Protein 5ZYP (pdb70)

Secondary structure (DSSP, 8-state):
------SEEEEEPSSSS-EEEEETTT---SSTHHHHHHHHHTT--HHHHHHHHHHHHHTT-HHHHHHHH--TTTS-GGGGHHHHHHHHHHHHHHHT-TT--HHHHHHHHHHHHHHHHHHHHH-TT-TT--HHHHHHHHTT-HHHHHHHHHHHHHHHHHHHHHTT------HHHHHHHHHHHHHTT---HHHHHHHHHHH-TT-SS-HHHHHHHHHHHTT----HHHHHHHHHH-TT-HHHHHHHHHHH---HHHHTTTHHHH--HHHHHHTT---HHHHHHHHHHHHHHT--TT--------TTHHHHS--GGGG--S-----HHHHGGGS--

Organism: Saccharomyces cerevisiae (strain ATCC 204508 / S288c) (NCBI:txid559292)

Nearest PDB structures (foldseek):
  5zyp-assembly1_A  TM=1.003E+00  e=2.053E-42  Saccharomyces cerevisiae S288C
  7dkh-assembly2_E  TM=8.942E-01  e=3.587E-27  Saccharomyces cerevisiae S288C
  8j8p-assembly1_C  TM=9.016E-01  e=2.316E-25  Saccharomyces eubayanus
  8j8q-assembly1_C  TM=9.008E-01  e=3.221E-24  Saccharomyces eubayanus
  5a31-assembly1_Y  TM=4.075E-01  e=5.065E-02  Homo sapiens

Structure (mmCIF, N/CA/C/O backbone):
data_5ZYP
#
_entry.id   5ZYP
#
_cell.length_a   95.953
_cell.length_b   95.953
_cell.length_c   115.498
_cell.angle_alpha   90.00
_cell.angle_beta   90.00
_cell.angle_gamma   120.00
#
_symmetry.space_group_name_H-M   'P 32 2 1'
#
loop_
_entity.id
_entity.type
_entity.pdbx_description
1 polymer 'RNA polymerase-associated protein CTR9,RNA polymerase II-associated protein 1'
2 non-polymer 'NICKEL (II) ION'
3 water water
#
loop_
_atom_site.group_PDB
_atom_site.id
_atom_site.type_symbol
_atom_site.label_atom_id
_atom_site.label_alt_id
_atom_site.label_comp_id
_atom_site.label_asym_id
_atom_site.label_entity_id
_atom_site.label_seq_id
_atom_site.pdbx_PDB_ins_code
_atom_site.Cartn_x
_atom_site.Cartn_y
_atom_site.Cartn_z
_atom_site.occupancy
_atom_site.B_iso_or_equiv
_atom_site.auth_seq_id
_atom_site.auth_comp_id
_atom_site.auth_asym_id
_atom_site.auth_atom_id
_atom_site.pdbx_PDB_model_num
ATOM 1 N N . TYR A 1 10 ? -12.270 52.338 54.258 1.00 89.50 10 TYR A N 1
ATOM 2 C CA . TYR A 1 10 ? -11.854 51.330 53.284 1.00 86.79 10 TYR A CA 1
ATOM 3 C C . TYR A 1 10 ? -12.431 49.944 53.624 1.00 80.01 10 TYR A C 1
ATOM 4 O O . TYR A 1 10 ? -12.914 49.726 54.737 1.00 88.08 10 TYR A O 1
ATOM 13 N N . PRO A 1 11 ? -12.414 49.023 52.658 1.00 63.96 11 PRO A N 1
ATOM 14 C CA . PRO A 1 11 ? -12.749 47.622 52.964 1.00 56.63 11 PRO A CA 1
ATOM 15 C C . PRO A 1 11 ? -11.809 47.040 54.012 1.00 60.79 11 PRO A C 1
ATOM 16 O O . PRO A 1 11 ? -10.796 47.633 54.384 1.00 60.11 11 PRO A O 1
ATOM 20 N N . SER A 1 12 ? -12.153 45.843 54.487 1.00 66.59 12 SER A N 1
ATOM 21 C CA . SER A 1 12 ? -11.468 45.221 55.615 1.00 65.23 12 SER A CA 1
ATOM 22 C C . SER A 1 12 ? -11.088 43.778 55.312 1.00 59.23 12 SER A C 1
ATOM 23 O O . SER A 1 12 ? -11.949 42.960 54.965 1.00 58.92 12 SER A O 1
ATOM 34 N N . GLU A 1 14 ? -9.401 41.858 57.871 1.00 44.97 14 GLU A N 1
ATOM 35 C CA . GLU A 1 14 ? -8.889 41.524 59.184 1.00 47.75 14 GLU A CA 1
ATOM 36 C C . GLU A 1 14 ? -9.406 40.157 59.618 1.00 42.63 14 GLU A C 1
ATOM 37 O O . GLU A 1 14 ? -10.568 39.801 59.373 1.00 35.32 14 GLU A O 1
ATOM 43 N N . TRP A 1 15 ? -8.515 39.379 60.241 1.00 31.49 15 TRP A N 1
ATOM 44 C CA . TRP A 1 15 ? -8.871 38.031 60.635 1.00 32.39 15 TRP A CA 1
ATOM 45 C C . TRP A 1 15 ? -9.785 38.068 61.851 1.00 31.70 15 TRP A C 1
ATOM 46 O O . TRP A 1 15 ? -9.593 38.911 62.736 1.00 31.30 15 TRP A O 1
ATOM 57 N N . PRO A 1 16 ? -10.799 37.197 61.907 1.00 29.31 16 PRO A N 1
ATOM 58 C CA . PRO A 1 16 ? -11.503 36.986 63.172 1.00 29.38 16 PRO A CA 1
ATOM 59 C C . PRO A 1 16 ? -10.499 36.814 64.297 1.00 40.42 16 PRO A C 1
ATOM 60 O O . PRO A 1 16 ? -9.471 36.152 64.146 1.00 51.65 16 PRO A O 1
ATOM 64 N N . THR A 1 17 ? -10.788 37.450 65.420 1.00 39.57 17 THR A N 1
ATOM 65 C CA . THR A 1 17 ? -9.853 37.627 66.519 1.00 38.67 17 THR A CA 1
ATOM 66 C C . THR A 1 17 ? -10.071 36.619 67.647 1.00 40.62 17 THR A C 1
ATOM 67 O O . THR A 1 17 ? -9.330 36.637 68.640 1.00 36.21 17 THR A O 1
ATOM 71 N N . SER A 1 18 ? -11.043 35.718 67.504 1.00 32.20 18 SER A N 1
ATOM 72 C CA . SER A 1 18 ? -11.301 34.730 68.532 1.00 35.95 18 SER A CA 1
ATOM 73 C C . SER A 1 18 ? -11.935 33.504 67.895 1.00 42.08 18 SER A C 1
ATOM 74 O O . SER A 1 18 ? -12.533 33.574 66.816 1.00 44.03 18 SER A O 1
ATOM 77 N N . LEU A 1 19 ? -11.811 32.376 68.595 1.00 45.95 19 LEU A N 1
ATOM 78 C CA . LEU A 1 19 ? -12.254 31.086 68.085 1.00 50.68 19 LEU A CA 1
ATOM 79 C C . LEU A 1 19 ? -12.995 30.320 69.176 1.00 51.30 19 LEU A C 1
ATOM 80 O O . LEU A 1 19 ? -12.573 30.308 70.339 1.00 50.68 19 LEU A O 1
ATOM 85 N N . ASP A 1 20 ? -14.097 29.670 68.786 1.00 42.96 20 ASP A N 1
ATOM 86 C CA . ASP A 1 20 ? -14.889 28.831 69.683 1.00 47.12 20 ASP A CA 1
ATOM 87 C C . ASP A 1 20 ? -14.749 27.375 69.256 1.00 47.31 20 ASP A C 1
ATOM 88 O O . ASP A 1 20 ? -15.210 26.986 68.178 1.00 43.25 20 ASP A O 1
ATOM 93 N N . ILE A 1 21 ? -14.121 26.578 70.122 1.00 52.86 21 ILE A N 1
ATOM 94 C CA . ILE A 1 21 ? -13.923 25.151 69.877 1.00 54.79 21 ILE A CA 1
ATOM 95 C C . ILE A 1 21 ? -15.099 24.404 70.497 1.00 57.04 21 ILE A C 1
ATOM 96 O O . ILE A 1 21 ? -15.293 24.483 71.722 1.00 58.55 21 ILE A O 1
ATOM 101 N N . PRO A 1 22 ? -15.911 23.700 69.710 1.00 58.78 22 PRO A N 1
ATOM 102 C CA . PRO A 1 22 ? -16.997 22.900 70.295 1.00 54.56 22 PRO A CA 1
ATOM 103 C C . PRO A 1 22 ? -16.470 21.722 71.104 1.00 64.38 22 PRO A C 1
ATOM 104 O O . PRO A 1 22 ? -15.714 20.890 70.598 1.00 73.54 22 PRO A O 1
ATOM 108 N N . LEU A 1 23 ? -16.896 21.644 72.367 1.00 69.32 23 LEU A N 1
ATOM 109 C CA . LEU A 1 23 ? -16.528 20.518 73.218 1.00 71.66 23 LEU A CA 1
ATOM 110 C C . LEU A 1 23 ? -17.250 19.245 72.780 1.00 79.62 23 LEU A C 1
ATOM 111 O O . LEU A 1 23 ? -18.382 19.285 72.284 1.00 82.67 23 LEU A O 1
ATOM 116 N N . LYS A 1 24 ? -16.581 18.102 72.995 1.00 82.62 24 LYS A N 1
ATOM 117 C CA . LYS A 1 24 ? -17.000 16.836 72.389 1.00 83.79 24 LYS A CA 1
ATOM 118 C C . LYS A 1 24 ? -18.216 16.241 73.092 1.00 85.96 24 LYS A C 1
ATOM 119 O O . LYS A 1 24 ? -19.220 15.913 72.446 1.00 77.98 24 LYS A O 1
ATOM 125 N N . ALA A 1 25 ? -18.140 16.084 74.415 1.00 94.32 25 ALA A N 1
ATOM 126 C CA . ALA A 1 25 ? -19.211 15.414 75.150 1.00 100.55 25 ALA A CA 1
ATOM 127 C C . ALA A 1 25 ? -20.460 16.286 75.237 1.00 94.40 25 ALA A C 1
ATOM 128 O O . ALA A 1 25 ? -21.557 15.859 74.858 1.00 98.81 25 ALA A O 1
ATOM 130 N N . SER A 1 26 ? -20.317 17.513 75.735 1.00 82.51 26 SER A N 1
ATOM 131 C CA . SER A 1 26 ? -21.475 18.382 75.908 1.00 76.99 26 SER A CA 1
ATOM 132 C C . SER A 1 26 ? -21.789 19.161 74.635 1.00 76.08 26 SER A C 1
ATOM 133 O O . SER A 1 26 ? -21.602 18.655 73.523 1.00 74.05 26 SER A O 1
ATOM 136 N N . GLU A 1 27 ? -22.302 20.386 74.790 1.00 82.88 27 GLU A N 1
ATOM 137 C CA . GLU A 1 27 ? -22.511 21.267 73.647 1.00 88.82 27 GLU A CA 1
ATOM 138 C C . GLU A 1 27 ? -22.096 22.705 73.952 1.00 87.95 27 GLU A C 1
ATOM 139 O O . GLU A 1 27 ? -22.430 23.608 73.170 1.00 82.13 27 GLU A O 1
ATOM 145 N N . GLU A 1 28 ? -21.377 22.945 75.050 1.00 89.04 28 GLU A N 1
ATOM 146 C CA . GLU A 1 28 ? -20.723 24.228 75.267 1.00 89.15 28 GLU A CA 1
ATOM 147 C C . GLU A 1 28 ? -19.510 24.373 74.339 1.00 83.17 28 GLU A C 1
ATOM 148 O O . GLU A 1 28 ? -19.022 23.410 73.730 1.00 77.27 28 GLU A O 1
ATOM 154 N N . LEU A 1 29 ? -19.017 25.604 74.242 1.00 77.74 29 LEU A N 1
ATOM 155 C CA . LEU A 1 29 ? -17.928 25.951 73.342 1.00 72.89 29 LEU A CA 1
ATOM 156 C C . LEU A 1 29 ? -16.833 26.632 74.148 1.00 72.61 29 LEU A C 1
ATOM 157 O O . LEU A 1 29 ? -17.114 27.556 74.918 1.00 80.43 29 LEU A O 1
ATOM 162 N N . VAL A 1 30 ? -15.595 26.181 73.985 1.00 59.26 30 VAL A N 1
ATOM 163 C CA . VAL A 1 30 ? -14.472 26.822 74.656 1.00 64.08 30 VAL A CA 1
ATOM 164 C C . VAL A 1 30 ? -13.930 27.915 73.740 1.00 65.09 30 VAL A C 1
ATOM 165 O O . VAL A 1 30 ? -13.607 27.674 72.571 1.00 67.93 30 VAL A O 1
ATOM 169 N N . GLY A 1 31 ? -13.877 29.134 74.258 1.00 59.73 31 GLY A N 1
ATOM 170 C CA . GLY A 1 31 ? -13.478 30.284 73.479 1.00 51.66 31 GLY A CA 1
ATOM 171 C C . GLY A 1 31 ? -11.999 30.576 73.698 1.00 50.30 31 GLY A C 1
ATOM 172 O O . GLY A 1 31 ? -11.497 30.498 74.826 1.00 45.98 31 GLY A O 1
ATOM 173 N N . ILE A 1 32 ? -11.328 30.896 72.596 1.00 40.33 32 ILE A N 1
ATOM 174 C CA . ILE A 1 32 ? -9.913 31.233 72.590 1.00 39.93 32 ILE A CA 1
ATOM 175 C C . ILE A 1 32 ? -9.773 32.622 71.988 1.00 42.40 32 ILE A C 1
ATOM 176 O O . ILE A 1 32 ? -10.345 32.899 70.927 1.00 40.72 32 ILE A O 1
ATOM 181 N N . ASP A 1 33 ? -9.037 33.494 72.668 1.00 39.21 33 ASP A N 1
ATOM 182 C CA . ASP A 1 33 ? -8.660 34.783 72.104 1.00 41.87 33 ASP A CA 1
ATOM 183 C C . ASP A 1 33 ? -7.353 34.603 71.342 1.00 49.61 33 ASP A C 1
ATOM 184 O O . ASP A 1 33 ? -6.278 34.524 71.952 1.00 47.80 33 ASP A O 1
ATOM 189 N N . LEU A 1 34 ? -7.445 34.587 70.008 1.00 47.27 34 LEU A N 1
ATOM 190 C CA . LEU A 1 34 ? -6.298 34.299 69.155 1.00 37.56 34 LEU A CA 1
ATOM 191 C C . LEU A 1 34 ? -5.122 35.242 69.383 1.00 41.15 34 LEU A C 1
ATOM 192 O O . LEU A 1 34 ? -3.995 34.907 69.006 1.00 41.61 34 LEU A O 1
ATOM 197 N N . GLU A 1 35 ? -5.345 36.402 69.999 1.00 44.36 35 GLU A N 1
ATOM 198 C CA . GLU A 1 35 ? -4.284 37.390 70.122 1.00 45.12 35 GLU A CA 1
ATOM 199 C C . GLU A 1 35 ? -3.599 37.385 71.481 1.00 44.93 35 GLU A C 1
ATOM 200 O O . GLU A 1 35 ? -2.556 38.036 71.628 1.00 37.78 35 GLU A O 1
ATOM 206 N N . THR A 1 36 ? -4.163 36.693 72.483 1.00 45.21 36 THR A N 1
ATOM 207 C CA . THR A 1 36 ? -3.499 36.543 73.776 1.00 47.96 36 THR A CA 1
ATOM 208 C C . THR A 1 36 ? -3.556 35.142 74.360 1.00 45.07 36 THR A C 1
ATOM 209 O O . THR A 1 36 ? -2.734 34.841 75.231 1.00 51.83 36 THR A O 1
ATOM 213 N N . ASP A 1 37 ? -4.470 34.277 73.917 1.00 45.65 37 ASP A N 1
ATOM 214 C CA . ASP A 1 37 ? -4.678 32.967 74.538 1.00 45.94 37 ASP A CA 1
ATOM 215 C C . ASP A 1 37 ? -3.800 31.855 73.987 1.00 47.84 37 ASP A C 1
ATOM 216 O O . ASP A 1 37 ? -3.900 30.732 74.479 1.00 58.57 37 ASP A O 1
ATOM 221 N N . LEU A 1 38 ? -2.980 32.107 72.979 1.00 54.26 38 LEU A N 1
ATOM 222 C CA . LEU A 1 38 ? -2.179 31.023 72.417 1.00 46.56 38 LEU A CA 1
ATOM 223 C C . LEU A 1 38 ? -0.993 30.740 73.328 1.00 42.33 38 LEU A C 1
ATOM 224 O O . LEU A 1 38 ? -0.244 31.663 73.666 1.00 48.84 38 LEU A O 1
ATOM 229 N N . PRO A 1 39 ? -0.811 29.498 73.763 1.00 34.33 39 PRO A N 1
ATOM 230 C CA . PRO A 1 39 ? 0.349 29.165 74.591 1.00 33.74 39 PRO A CA 1
ATOM 231 C C . PRO A 1 39 ? 1.639 29.101 73.789 1.00 37.43 39 PRO A C 1
ATOM 232 O O . PRO A 1 39 ? 1.652 28.853 72.583 1.00 38.76 39 PRO A O 1
ATOM 236 N N . ASP A 1 40 ? 2.744 29.327 74.504 1.00 47.62 40 ASP A N 1
ATOM 237 C CA . ASP A 1 40 ? 4.063 29.248 73.886 1.00 62.79 40 ASP A CA 1
ATOM 238 C C . ASP A 1 40 ? 4.343 27.861 73.315 1.00 64.22 40 ASP A C 1
ATOM 239 O O . ASP A 1 40 ? 5.041 27.737 72.303 1.00 66.42 40 ASP A O 1
ATOM 244 N N . ASP A 1 41 ? 3.811 26.810 73.940 1.00 59.13 41 ASP A N 1
ATOM 245 C CA . ASP A 1 41 ? 3.948 25.461 73.410 1.00 54.56 41 ASP A CA 1
ATOM 246 C C . ASP A 1 41 ? 2.627 25.055 72.777 1.00 51.07 41 ASP A C 1
ATOM 247 O O . ASP A 1 41 ? 1.661 24.784 73.506 1.00 45.40 41 ASP A O 1
ATOM 252 N N . PRO A 1 42 ? 2.533 24.985 71.447 1.00 43.78 42 PRO A N 1
ATOM 253 C CA . PRO A 1 42 ? 1.245 24.647 70.822 1.00 32.69 42 PRO A CA 1
ATOM 254 C C . PRO A 1 42 ? 0.792 23.231 71.089 1.00 31.70 42 PRO A C 1
ATOM 255 O O . PRO A 1 42 ? -0.345 22.895 70.730 1.00 27.74 42 PRO A O 1
ATOM 259 N N . THR A 1 43 ? 1.623 22.385 71.710 1.00 36.43 43 THR A N 1
ATOM 260 C CA . THR A 1 43 ? 1.164 21.037 72.045 1.00 38.61 43 THR A CA 1
ATOM 261 C C . THR A 1 43 ? -0.050 21.069 72.962 1.00 38.31 43 THR A C 1
ATOM 262 O O . THR A 1 43 ? -0.912 20.181 72.888 1.00 35.45 43 THR A O 1
ATOM 266 N N . ASP A 1 44 ? -0.134 22.079 73.834 1.00 42.33 44 ASP A N 1
ATOM 267 C CA . ASP A 1 44 ? -1.299 22.213 74.703 1.00 50.22 44 ASP A CA 1
ATOM 268 C C . ASP A 1 44 ? -2.601 22.194 73.904 1.00 44.35 44 ASP A C 1
ATOM 269 O O . ASP A 1 44 ? -3.546 21.491 74.276 1.00 51.81 44 ASP A O 1
ATOM 274 N N . LEU A 1 45 ? -2.658 22.922 72.777 1.00 35.45 45 LEU A N 1
ATOM 275 C CA . LEU A 1 45 ? -3.880 22.923 71.971 1.00 43.91 45 LEU A CA 1
ATOM 276 C C . LEU A 1 45 ? -4.074 21.603 71.252 1.00 52.08 45 LEU A C 1
ATOM 277 O O . LEU A 1 45 ? -5.205 21.105 71.168 1.00 53.75 45 LEU A O 1
ATOM 282 N N . LYS A 1 46 ? -2.991 21.044 70.695 1.00 52.20 46 LYS A N 1
ATOM 283 C CA . LYS A 1 46 ? -3.051 19.703 70.126 1.00 50.19 46 LYS A CA 1
ATOM 284 C C . LYS A 1 46 ? -3.802 18.749 71.048 1.00 49.98 46 LYS A C 1
ATOM 285 O O . LYS A 1 46 ? -4.728 18.051 70.618 1.00 55.83 46 LYS A O 1
ATOM 291 N N . THR A 1 47 ? -3.425 18.719 72.329 1.00 49.14 47 THR A N 1
ATOM 292 C CA . THR A 1 47 ? -4.156 17.908 73.299 1.00 55.20 47 THR A CA 1
ATOM 293 C C . THR A 1 47 ? -5.651 18.205 73.235 1.00 57.39 47 THR A C 1
ATOM 294 O O . THR A 1 47 ? -6.468 17.302 73.019 1.00 52.69 47 THR A O 1
ATOM 298 N N . LEU A 1 48 ? -6.015 19.488 73.377 1.00 55.42 48 LEU A N 1
ATOM 299 C CA . LEU A 1 48 ? -7.411 19.905 73.274 1.00 52.16 48 LEU A CA 1
ATOM 300 C C . LEU A 1 48 ? -8.004 19.512 71.932 1.00 56.38 48 LEU A C 1
ATOM 301 O O . LEU A 1 48 ? -9.083 18.907 71.867 1.00 62.23 48 LEU A O 1
ATOM 306 N N . LEU A 1 49 ? -7.314 19.863 70.846 1.00 49.91 49 LEU A N 1
ATOM 307 C CA . LEU A 1 49 ? -7.886 19.672 69.519 1.00 46.83 49 LEU A CA 1
ATOM 308 C C . LEU A 1 49 ? -8.126 18.201 69.234 1.00 40.14 49 LEU A C 1
ATOM 309 O O . LEU A 1 49 ? -9.164 17.834 68.665 1.00 41.29 49 LEU A O 1
ATOM 314 N N . VAL A 1 50 ? -7.172 17.345 69.609 1.00 36.68 50 VAL A N 1
ATOM 315 C CA . VAL A 1 50 ? -7.352 15.905 69.448 1.00 38.36 50 VAL A CA 1
ATOM 316 C C . VAL A 1 50 ? -8.440 15.398 70.382 1.00 50.43 50 VAL A C 1
ATOM 317 O O . VAL A 1 50 ? -9.351 14.672 69.965 1.00 43.66 50 VAL A O 1
ATOM 321 N N . GLU A 1 51 ? -8.363 15.783 71.659 1.00 62.34 51 GLU A N 1
ATOM 322 C CA . GLU A 1 51 ? -9.285 15.244 72.652 1.00 73.82 51 GLU A CA 1
ATOM 323 C C . GLU A 1 51 ? -10.732 15.545 72.281 1.00 70.28 51 GLU A C 1
ATOM 324 O O . GLU A 1 51 ? -11.585 14.650 72.289 1.00 71.86 51 GLU A O 1
ATOM 330 N N . GLU A 1 52 ? -11.024 16.793 71.927 1.00 58.57 52 GLU A N 1
ATOM 331 C CA . GLU A 1 52 ? -12.387 17.188 71.612 1.00 51.48 52 GLU A CA 1
ATOM 332 C C . GLU A 1 52 ? -12.763 16.892 70.172 1.00 50.05 52 GLU A C 1
ATOM 333 O O . GLU A 1 52 ? -13.797 17.385 69.697 1.00 49.14 52 GLU A O 1
ATOM 339 N N . ASN A 1 53 ? -11.940 16.102 69.477 1.00 46.32 53 ASN A N 1
ATOM 340 C CA . ASN A 1 53 ? -12.151 15.734 68.073 1.00 46.65 53 ASN A CA 1
ATOM 341 C C . ASN A 1 53 ? -12.407 16.959 67.187 1.00 44.68 53 ASN A C 1
ATOM 342 O O . ASN A 1 53 ? -13.226 16.922 66.264 1.00 39.82 53 ASN A O 1
ATOM 347 N N . SER A 1 54 ? -11.682 18.049 67.463 1.00 44.99 54 SER A N 1
ATOM 348 C CA . SER A 1 54 ? -11.903 19.313 66.759 1.00 45.13 54 SER A CA 1
ATOM 349 C C . SER A 1 54 ? -11.782 19.143 65.250 1.00 41.06 54 SER A C 1
ATOM 350 O O . SER A 1 54 ? -11.070 18.264 64.747 1.00 42.62 54 SER A O 1
ATOM 353 N N . GLU A 1 55 ? -12.473 20.018 64.527 1.00 43.30 55 GLU A N 1
ATOM 354 C CA . GLU A 1 55 ? -12.438 19.999 63.073 1.00 47.57 55 GLU A CA 1
ATOM 355 C C . GLU A 1 55 ? -11.129 20.586 62.568 1.00 42.28 55 GLU A C 1
ATOM 356 O O . GLU A 1 55 ? -10.510 21.435 63.223 1.00 34.88 55 GLU A O 1
ATOM 362 N N . LYS A 1 56 ? -10.726 20.131 61.377 1.00 35.16 56 LYS A N 1
ATOM 363 C CA . LYS A 1 56 ? -9.427 20.492 60.822 1.00 36.10 56 LYS A CA 1
ATOM 364 C C . LYS A 1 56 ? -9.286 22.001 60.637 1.00 43.90 56 LYS A C 1
ATOM 365 O O . LYS A 1 56 ? -8.242 22.585 60.962 1.00 41.67 56 LYS A O 1
ATOM 371 N N . GLU A 1 57 ? -10.329 22.657 60.130 1.00 44.93 57 GLU A N 1
ATOM 372 C CA . GLU A 1 57 ? -10.218 24.083 59.880 1.00 39.88 57 GLU A CA 1
ATOM 373 C C . GLU A 1 57 ? -9.860 24.850 61.143 1.00 37.99 57 GLU A C 1
ATOM 374 O O . GLU A 1 57 ? -9.308 25.954 61.048 1.00 39.19 57 GLU A O 1
ATOM 380 N N . HIS A 1 58 ? -10.129 24.280 62.320 1.00 32.35 58 HIS A N 1
ATOM 381 C CA . HIS A 1 58 ? -9.745 24.942 63.565 1.00 36.49 58 HIS A CA 1
ATOM 382 C C . HIS A 1 58 ? -8.244 24.843 63.811 1.00 36.13 58 HIS A C 1
ATOM 383 O O . HIS A 1 58 ? -7.632 25.793 64.320 1.00 30.76 58 HIS A O 1
ATOM 390 N N . TRP A 1 59 ? -7.645 23.686 63.501 1.00 33.00 59 TRP A N 1
ATOM 391 C CA . TRP A 1 59 ? -6.192 23.566 63.526 1.00 27.32 59 TRP A CA 1
ATOM 392 C C . TRP A 1 59 ? -5.566 24.664 62.686 1.00 24.83 59 TRP A C 1
ATOM 393 O O . TRP A 1 59 ? -4.663 25.387 63.130 1.00 22.88 59 TRP A O 1
ATOM 404 N N . LEU A 1 60 ? -6.062 24.804 61.456 1.00 24.09 60 LEU A N 1
ATOM 405 C CA . LEU A 1 60 ? -5.555 25.811 60.540 1.00 18.13 60 LEU A CA 1
ATOM 406 C C . LEU A 1 60 ? -5.733 27.213 61.104 1.00 31.04 60 LEU A C 1
ATOM 407 O O . LEU A 1 60 ? -4.767 27.985 61.177 1.00 28.10 60 LEU A O 1
ATOM 412 N N . THR A 1 61 ? -6.963 27.561 61.510 1.00 32.77 61 THR A N 1
ATOM 413 C CA . THR A 1 61 ? -7.227 28.903 62.023 1.00 31.39 61 THR A CA 1
ATOM 414 C C . THR A 1 61 ? -6.262 29.260 63.140 1.00 28.83 61 THR A C 1
ATOM 415 O O . THR A 1 61 ? -5.714 30.369 63.171 1.00 23.43 61 THR A O 1
ATOM 419 N N . ILE A 1 62 ? -6.025 28.317 64.051 1.00 21.26 62 ILE A N 1
ATOM 420 C CA . ILE A 1 62 ? -5.094 28.545 65.152 1.00 22.93 62 ILE A CA 1
ATOM 421 C C . ILE A 1 62 ? -3.670 28.736 64.628 1.00 30.66 62 ILE A C 1
ATOM 422 O O . ILE A 1 62 ? -2.991 29.709 64.975 1.00 19.88 62 ILE A O 1
ATOM 427 N N . ALA A 1 63 ? -3.193 27.809 63.783 1.00 27.34 63 ALA A N 1
ATOM 428 C CA . ALA A 1 63 ? -1.843 27.936 63.232 1.00 17.42 63 ALA A CA 1
ATOM 429 C C . ALA A 1 63 ? -1.659 29.258 62.496 1.00 23.36 63 ALA A C 1
ATOM 430 O O . ALA A 1 63 ? -0.592 29.878 62.578 1.00 26.05 63 ALA A O 1
ATOM 432 N N . LEU A 1 64 ? -2.680 29.706 61.758 1.00 17.13 64 LEU A N 1
ATOM 433 C CA . LEU A 1 64 ? -2.556 30.995 61.080 1.00 23.76 64 LEU A CA 1
ATOM 434 C C . LEU A 1 64 ? -2.448 32.142 62.080 1.00 27.79 64 LEU A C 1
ATOM 435 O O . LEU A 1 64 ? -1.754 33.134 61.819 1.00 28.63 64 LEU A O 1
ATOM 440 N N . ALA A 1 65 ? -3.114 32.016 63.232 1.00 27.73 65 ALA A N 1
ATOM 441 C CA . ALA A 1 65 ? -3.008 33.035 64.269 1.00 25.39 65 ALA A CA 1
ATOM 442 C C . ALA A 1 65 ? -1.586 33.129 64.793 1.00 27.62 65 ALA A C 1
ATOM 443 O O . ALA A 1 65 ? -1.048 34.235 64.934 1.00 26.89 65 ALA A O 1
ATOM 445 N N . TYR A 1 66 ? -0.961 31.985 65.097 1.00 19.12 66 TYR A N 1
ATOM 446 C CA . TYR A 1 66 ? 0.458 32.001 65.436 1.00 27.38 66 TYR A CA 1
ATOM 447 C C . TYR A 1 66 ? 1.261 32.742 64.376 1.00 25.23 66 TYR A C 1
ATOM 448 O O . TYR A 1 66 ? 1.982 33.700 64.675 1.00 31.50 66 TYR A O 1
ATOM 457 N N . CYS A 1 67 ? 1.146 32.307 63.120 1.00 26.04 67 CYS A N 1
ATOM 458 C CA . CYS A 1 67 ? 2.003 32.850 62.068 1.00 27.91 67 CYS A CA 1
ATOM 459 C C . CYS A 1 67 ? 1.825 34.354 61.932 1.00 27.85 67 CYS A C 1
ATOM 460 O O . CYS A 1 67 ? 2.801 35.095 61.809 1.00 28.99 67 CYS A O 1
ATOM 463 N N . ASN A 1 68 ? 0.583 34.821 61.914 1.00 30.63 68 ASN A N 1
ATOM 464 C CA . ASN A 1 68 ? 0.341 36.243 61.722 1.00 28.42 68 ASN A CA 1
ATOM 465 C C . ASN A 1 68 ? 0.628 37.067 62.965 1.00 29.45 68 ASN A C 1
ATOM 466 O O . ASN A 1 68 ? 0.625 38.297 62.881 1.00 33.04 68 ASN A O 1
ATOM 471 N N . HIS A 1 69 ? 0.867 36.432 64.107 1.00 24.11 69 HIS A N 1
ATOM 472 C CA . HIS A 1 69 ? 1.344 37.158 65.274 1.00 25.06 69 HIS A CA 1
ATOM 473 C C . HIS A 1 69 ? 2.754 36.691 65.622 1.00 26.83 69 HIS A C 1
ATOM 474 O O . HIS A 1 69 ? 3.009 36.228 66.734 1.00 38.73 69 HIS A O 1
ATOM 481 N N . GLY A 1 70 ? 3.657 36.766 64.644 1.00 28.94 70 GLY A N 1
ATOM 482 C CA . GLY A 1 70 ? 5.069 36.474 64.821 1.00 26.39 70 GLY A CA 1
ATOM 483 C C . GLY A 1 70 ? 5.447 35.072 65.271 1.00 34.98 70 GLY A C 1
ATOM 484 O O . GLY A 1 70 ? 6.587 34.875 65.701 1.00 35.59 70 GLY A O 1
ATOM 485 N N . LYS A 1 71 ? 4.558 34.077 65.168 1.00 35.37 71 LYS A N 1
ATOM 486 C CA . LYS A 1 71 ? 4.917 32.749 65.682 1.00 34.28 71 LYS A CA 1
ATOM 487 C C . LYS A 1 71 ? 4.849 31.630 64.640 1.00 36.28 71 LYS A C 1
ATOM 488 O O . LYS A 1 71 ? 4.123 30.645 64.837 1.00 36.58 71 LYS A O 1
ATOM 494 N N . THR A 1 72 ? 5.654 31.730 63.571 1.00 27.68 72 THR A N 1
ATOM 495 C CA . THR A 1 72 ? 5.535 30.793 62.454 1.00 25.92 72 THR A CA 1
ATOM 496 C C . THR A 1 72 ? 6.016 29.395 62.830 1.00 25.14 72 THR A C 1
ATOM 497 O O . THR A 1 72 ? 5.396 28.392 62.444 1.00 26.93 72 THR A O 1
ATOM 501 N N . ASN A 1 73 ? 7.120 29.301 63.569 1.00 29.42 73 ASN A N 1
ATOM 502 C CA . ASN A 1 73 ? 7.561 27.994 64.041 1.00 31.04 73 ASN A CA 1
ATOM 503 C C . ASN A 1 73 ? 6.431 27.279 64.759 1.00 29.08 73 ASN A C 1
ATOM 504 O O . ASN A 1 73 ? 6.205 26.083 64.537 1.00 32.11 73 ASN A O 1
ATOM 509 N N . GLU A 1 74 ? 5.690 28.005 65.602 1.00 25.96 74 GLU A N 1
ATOM 510 C CA . GLU A 1 74 ? 4.579 27.382 66.314 1.00 28.86 74 GLU A CA 1
ATOM 511 C C . GLU A 1 74 ? 3.466 27.011 65.351 1.00 28.38 74 GLU A C 1
ATOM 512 O O . GLU A 1 74 ? 2.885 25.927 65.457 1.00 29.15 74 GLU A O 1
ATOM 518 N N . GLY A 1 75 ? 3.158 27.898 64.401 1.00 15.61 75 GLY A N 1
ATOM 519 C CA . GLY A 1 75 ? 2.197 27.546 63.372 1.00 18.00 75 GLY A CA 1
ATOM 520 C C . GLY A 1 75 ? 2.576 26.263 62.664 1.00 23.99 75 GLY A C 1
ATOM 521 O O . GLY A 1 75 ? 1.747 25.351 62.502 1.00 16.57 75 GLY A O 1
ATOM 522 N N . ILE A 1 76 ? 3.855 26.158 62.267 1.00 14.57 76 ILE A N 1
ATOM 523 C CA . ILE A 1 76 ? 4.325 24.954 61.594 1.00 17.29 76 ILE A CA 1
ATOM 524 C C . ILE A 1 76 ? 4.236 23.737 62.522 1.00 22.84 76 ILE A C 1
ATOM 525 O O . ILE A 1 76 ? 3.736 22.677 62.126 1.00 29.84 76 ILE A O 1
ATOM 530 N N . LYS A 1 77 ? 4.707 23.868 63.770 1.00 21.13 77 LYS A N 1
ATOM 531 C CA . LYS A 1 77 ? 4.639 22.752 64.716 1.00 20.36 77 LYS A CA 1
ATOM 532 C C . LYS A 1 77 ? 3.223 22.210 64.860 1.00 25.54 77 LYS A C 1
ATOM 533 O O . LYS A 1 77 ? 3.027 20.985 64.922 1.00 22.92 77 LYS A O 1
ATOM 539 N N . LEU A 1 78 ? 2.220 23.107 64.927 1.00 21.59 78 LEU A N 1
ATOM 540 C CA . LEU A 1 78 ? 0.833 22.668 65.082 1.00 17.47 78 LEU A CA 1
ATOM 541 C C . LEU A 1 78 ? 0.347 21.873 63.871 1.00 26.99 78 LEU A C 1
ATOM 542 O O . LEU A 1 78 ? -0.179 20.767 64.019 1.00 36.57 78 LEU A O 1
ATOM 547 N N . ILE A 1 79 ? 0.494 22.419 62.664 1.00 28.39 79 ILE A N 1
ATOM 548 C CA . ILE A 1 79 ? -0.001 21.699 61.492 1.00 23.22 79 ILE A CA 1
ATOM 549 C C . ILE A 1 79 ? 0.808 20.433 61.247 1.00 21.13 79 ILE A C 1
ATOM 550 O O . ILE A 1 79 ? 0.260 19.416 60.796 1.00 36.56 79 ILE A O 1
ATOM 555 N N . GLU A 1 80 ? 2.104 20.444 61.548 1.00 20.08 80 GLU A N 1
ATOM 556 C CA . GLU A 1 80 ? 2.844 19.188 61.457 1.00 32.14 80 GLU A CA 1
ATOM 557 C C . GLU A 1 80 ? 2.281 18.150 62.417 1.00 30.69 80 GLU A C 1
ATOM 558 O O . GLU A 1 80 ? 2.308 16.954 62.115 1.00 38.98 80 GLU A O 1
ATOM 572 N N . ALA A 1 82 ? -0.961 18.138 63.229 1.00 31.02 82 ALA A N 1
ATOM 573 C CA . ALA A 1 82 ? -2.205 17.803 62.549 1.00 29.93 82 ALA A CA 1
ATOM 574 C C . ALA A 1 82 ? -1.999 16.692 61.536 1.00 33.71 82 ALA A C 1
ATOM 575 O O . ALA A 1 82 ? -2.933 15.941 61.238 1.00 39.39 82 ALA A O 1
ATOM 577 N N . LEU A 1 83 ? -0.788 16.580 60.985 1.00 27.18 83 LEU A N 1
ATOM 578 C CA . LEU A 1 83 ? -0.501 15.550 59.994 1.00 30.74 83 LEU A CA 1
ATOM 579 C C . LEU A 1 83 ? -0.492 14.141 60.577 1.00 35.83 83 LEU A C 1
ATOM 580 O O . LEU A 1 83 ? -0.544 13.174 59.811 1.00 39.62 83 LEU A O 1
ATOM 585 N N . ASP A 1 84 ? -0.401 14.004 61.898 1.00 32.40 84 ASP A N 1
ATOM 586 C CA . ASP A 1 84 ? -0.507 12.715 62.567 1.00 35.43 84 ASP A CA 1
ATOM 587 C C . ASP A 1 84 ? -1.942 12.372 62.932 1.00 42.80 84 ASP A C 1
ATOM 588 O O . ASP A 1 84 ? -2.189 11.297 63.483 1.00 54.44 84 ASP A O 1
ATOM 593 N N . VAL A 1 85 ? -2.889 13.256 62.622 1.00 42.63 85 VAL A N 1
ATOM 594 C CA . VAL A 1 85 ? -4.277 13.105 63.017 1.00 36.59 85 VAL A CA 1
ATOM 595 C C . VAL A 1 85 ? -5.186 12.905 61.813 1.00 47.60 85 VAL A C 1
ATOM 596 O O . VAL A 1 85 ? -6.065 12.039 61.831 1.00 64.75 85 VAL A O 1
ATOM 600 N N . PHE A 1 86 ? -5.004 13.702 60.770 1.00 44.23 86 PHE A N 1
ATOM 601 C CA . PHE A 1 86 ? -5.878 13.656 59.609 1.00 37.79 86 PHE A CA 1
ATOM 602 C C . PHE A 1 86 ? -5.286 12.744 58.543 1.00 38.48 86 PHE A C 1
ATOM 603 O O . PHE A 1 86 ? -4.064 12.603 58.423 1.00 41.61 86 PHE A O 1
ATOM 611 N N . GLN A 1 87 ? -6.166 12.105 57.781 1.00 40.45 87 GLN A N 1
ATOM 612 C CA . GLN A 1 87 ? -5.768 11.006 56.920 1.00 51.17 87 GLN A CA 1
ATOM 613 C C . GLN A 1 87 ? -6.074 11.296 55.454 1.00 56.73 87 GLN A C 1
ATOM 614 O O . GLN A 1 87 ? -7.059 11.957 55.118 1.00 45.19 87 GLN A O 1
ATOM 620 N N . ASN A 1 88 ? -5.194 10.798 54.587 1.00 71.29 88 ASN A N 1
ATOM 621 C CA . ASN A 1 88 ? -5.441 10.681 53.145 1.00 78.49 88 ASN A CA 1
ATOM 622 C C . ASN A 1 88 ? -5.693 12.058 52.540 1.00 70.09 88 ASN A C 1
ATOM 623 O O . ASN A 1 88 ? -4.779 12.901 52.567 1.00 69.59 88 ASN A O 1
ATOM 628 N N . SER A 1 89 ? -6.861 12.323 51.954 1.00 65.51 89 SER A N 1
ATOM 629 C CA . SER A 1 89 ? -7.097 13.596 51.286 1.00 59.70 89 SER A CA 1
ATOM 630 C C . SER A 1 89 ? -7.285 14.740 52.273 1.00 59.19 89 SER A C 1
ATOM 631 O O . SER A 1 89 ? -7.072 15.906 51.914 1.00 51.47 89 SER A O 1
ATOM 634 N N . GLU A 1 90 ? -7.683 14.439 53.506 1.00 58.64 90 GLU A N 1
ATOM 635 C CA . GLU A 1 90 ? -7.826 15.506 54.479 1.00 49.75 90 GLU A CA 1
ATOM 636 C C . GLU A 1 90 ? -6.498 16.186 54.786 1.00 37.60 90 GLU A C 1
ATOM 637 O O . GLU A 1 90 ? -6.496 17.286 55.348 1.00 37.48 90 GLU A O 1
ATOM 643 N N . ARG A 1 91 ? -5.379 15.578 54.402 1.00 33.80 91 ARG A N 1
ATOM 644 C CA . ARG A 1 91 ? -4.067 16.150 54.638 1.00 37.07 91 ARG A CA 1
ATOM 645 C C . ARG A 1 91 ? -3.692 17.218 53.623 1.00 33.78 91 ARG A C 1
ATOM 646 O O . ARG A 1 91 ? -2.743 17.968 53.872 1.00 32.46 91 ARG A O 1
ATOM 654 N N . ALA A 1 92 ? -4.402 17.308 52.496 1.00 30.13 92 ALA A N 1
ATOM 655 C CA . ALA A 1 92 ? -4.003 18.231 51.438 1.00 28.74 92 ALA A CA 1
ATOM 656 C C . ALA A 1 92 ? -3.875 19.654 51.963 1.00 29.88 92 ALA A C 1
ATOM 657 O O . ALA A 1 92 ? -2.829 20.294 51.814 1.00 21.24 92 ALA A O 1
ATOM 659 N N . SER A 1 93 ? -4.927 20.168 52.596 1.00 29.34 93 SER A N 1
ATOM 660 C CA . SER A 1 93 ? -4.878 21.569 52.997 1.00 19.47 93 SER A CA 1
ATOM 661 C C . SER A 1 93 ? -3.865 21.801 54.117 1.00 20.76 93 SER A C 1
ATOM 662 O O . SER A 1 93 ? -3.362 22.917 54.254 1.00 22.02 93 SER A O 1
ATOM 665 N N . LEU A 1 94 ? -3.531 20.766 54.895 1.00 20.57 94 LEU A N 1
ATOM 666 C CA . LEU A 1 94 ? -2.423 20.876 55.839 1.00 23.61 94 LEU A CA 1
ATOM 667 C C . LEU A 1 94 ? -1.093 21.072 55.116 1.00 19.32 94 LEU A C 1
ATOM 668 O O . LEU A 1 94 ? -0.268 21.891 55.535 1.00 25.65 94 LEU A O 1
ATOM 673 N N . HIS A 1 95 ? -0.862 20.318 54.037 1.00 18.26 95 HIS A N 1
ATOM 674 C CA . HIS A 1 95 ? 0.340 20.502 53.233 1.00 15.46 95 HIS A CA 1
ATOM 675 C C . HIS A 1 95 ? 0.372 21.876 52.566 1.00 13.90 95 HIS A C 1
ATOM 676 O O . HIS A 1 95 ? 1.454 22.453 52.401 1.00 18.29 95 HIS A O 1
ATOM 683 N N . THR A 1 96 ? -0.791 22.404 52.161 1.00 14.54 96 THR A N 1
ATOM 684 C CA . THR A 1 96 ? -0.831 23.729 51.547 1.00 19.71 96 THR A CA 1
ATOM 685 C C . THR A 1 96 ? -0.389 24.796 52.533 1.00 18.37 96 THR A C 1
ATOM 686 O O . THR A 1 96 ? 0.437 25.655 52.204 1.00 17.37 96 THR A O 1
ATOM 690 N N . PHE A 1 97 ? -0.948 24.768 53.744 1.00 20.27 97 PHE A N 1
ATOM 691 C CA . PHE A 1 97 ? -0.445 25.630 54.810 1.00 19.18 97 PHE A CA 1
ATOM 692 C C . PHE A 1 97 ? 1.067 25.489 54.968 1.00 16.82 97 PHE A C 1
ATOM 693 O O . PHE A 1 97 ? 1.792 26.482 55.032 1.00 10.78 97 PHE A O 1
ATOM 701 N N . LEU A 1 98 ? 1.560 24.255 55.046 1.00 11.25 98 LEU A N 1
ATOM 702 C CA . LEU A 1 98 ? 2.986 24.085 55.273 1.00 11.86 98 LEU A CA 1
ATOM 703 C C . LEU A 1 98 ? 3.802 24.621 54.104 1.00 12.69 98 LEU A C 1
ATOM 704 O O . LEU A 1 98 ? 4.914 25.121 54.319 1.00 20.98 98 LEU A O 1
ATOM 709 N N . THR A 1 99 ? 3.260 24.564 52.876 1.00 12.52 99 THR A N 1
ATOM 710 C CA . THR A 1 99 ? 3.917 25.201 51.730 1.00 14.82 99 THR A CA 1
ATOM 711 C C . THR A 1 99 ? 4.107 26.691 51.960 1.00 9.25 99 THR A C 1
ATOM 712 O O . THR A 1 99 ? 5.216 27.218 51.816 1.00 17.10 99 THR A O 1
ATOM 716 N N . TRP A 1 100 ? 3.016 27.389 52.293 1.00 12.97 100 TRP A N 1
ATOM 717 C CA . TRP A 1 100 ? 3.062 28.837 52.465 1.00 16.19 100 TRP A CA 1
ATOM 718 C C . TRP A 1 100 ? 3.822 29.244 53.719 1.00 16.14 100 TRP A C 1
ATOM 719 O O . TRP A 1 100 ? 4.522 30.266 53.709 1.00 10.19 100 TRP A O 1
ATOM 730 N N . ALA A 1 101 ? 3.758 28.442 54.782 1.00 9.86 101 ALA A N 1
ATOM 731 C CA . ALA A 1 101 ? 4.595 28.734 55.940 1.00 13.02 101 ALA A CA 1
ATOM 732 C C . ALA A 1 101 ? 6.068 28.676 55.578 1.00 12.40 101 ALA A C 1
ATOM 733 O O . ALA A 1 101 ? 6.851 29.535 56.003 1.00 15.18 101 ALA A O 1
ATOM 735 N N . HIS A 1 102 ? 6.469 27.673 54.792 1.00 9.50 102 HIS A N 1
ATOM 736 C CA . HIS A 1 102 ? 7.869 27.582 54.407 1.00 9.39 102 HIS A CA 1
ATOM 737 C C . HIS A 1 102 ? 8.239 28.606 53.357 1.00 16.92 102 HIS A C 1
ATOM 738 O O . HIS A 1 102 ? 9.385 29.064 53.331 1.00 18.14 102 HIS A O 1
ATOM 745 N N . LEU A 1 103 ? 7.303 28.998 52.491 1.00 9.50 103 LEU A N 1
ATOM 746 C CA . LEU A 1 103 ? 7.589 30.143 51.629 1.00 14.16 103 LEU A CA 1
ATOM 747 C C . LEU A 1 103 ? 7.781 31.426 52.445 1.00 17.10 103 LEU A C 1
ATOM 748 O O . LEU A 1 103 ? 8.632 32.256 52.100 1.00 11.93 103 LEU A O 1
ATOM 753 N N . ASN A 1 104 ? 7.003 31.614 53.529 1.00 10.96 104 ASN A N 1
ATOM 754 C CA . ASN A 1 104 ? 7.190 32.802 54.362 1.00 11.41 104 ASN A CA 1
ATOM 755 C C . ASN A 1 104 ? 8.557 32.776 55.035 1.00 11.54 104 ASN A C 1
ATOM 756 O O . ASN A 1 104 ? 9.329 33.733 54.914 1.00 14.60 104 ASN A O 1
ATOM 761 N N . LEU A 1 105 ? 8.894 31.667 55.702 1.00 15.86 105 LEU A N 1
ATOM 762 C CA . LEU A 1 105 ? 10.239 31.488 56.239 1.00 9.96 105 LEU A CA 1
ATOM 763 C C . LEU A 1 105 ? 11.292 31.822 55.208 1.00 10.95 105 LEU A C 1
ATOM 764 O O . LEU A 1 105 ? 12.244 32.555 55.481 1.00 21.48 105 LEU A O 1
ATOM 769 N N . ALA A 1 106 ? 11.146 31.264 54.011 1.00 23.26 106 ALA A N 1
ATOM 770 C CA . ALA A 1 106 ? 12.179 31.418 52.998 1.00 21.44 106 ALA A CA 1
ATOM 771 C C . ALA A 1 106 ? 12.423 32.872 52.632 1.00 17.44 106 ALA A C 1
ATOM 772 O O . ALA A 1 106 ? 13.519 33.196 52.174 1.00 26.65 106 ALA A O 1
ATOM 774 N N . LYS A 1 107 ? 11.434 33.754 52.837 1.00 19.17 107 LYS A N 1
ATOM 775 C CA . LYS A 1 107 ? 11.582 35.180 52.562 1.00 18.94 107 LYS A CA 1
ATOM 776 C C . LYS A 1 107 ? 12.381 35.907 53.634 1.00 29.24 107 LYS A C 1
ATOM 777 O O . LYS A 1 107 ? 12.621 37.112 53.480 1.00 29.46 107 LYS A O 1
ATOM 783 N N . GLY A 1 108 ? 12.758 35.217 54.719 1.00 23.46 108 GLY A N 1
ATOM 784 C CA . GLY A 1 108 ? 13.634 35.754 55.744 1.00 24.57 108 GLY A CA 1
ATOM 785 C C . GLY A 1 108 ? 14.684 36.731 55.253 1.00 42.58 108 GLY A C 1
ATOM 786 O O . GLY A 1 108 ? 15.439 36.434 54.319 1.00 40.62 108 GLY A O 1
ATOM 787 N N . GLN A 1 109 ? 14.743 37.898 55.904 1.00 56.94 109 GLN A N 1
ATOM 788 C CA . GLN A 1 109 ? 15.465 39.049 55.366 1.00 75.13 109 GLN A CA 1
ATOM 789 C C . GLN A 1 109 ? 16.955 38.791 55.181 1.00 79.35 109 GLN A C 1
ATOM 790 O O . GLN A 1 109 ? 17.599 39.486 54.390 1.00 78.36 109 GLN A O 1
ATOM 796 N N . SER A 1 110 ? 17.516 37.806 55.866 1.00 90.55 110 SER A N 1
ATOM 797 C CA . SER A 1 110 ? 18.960 37.644 55.894 1.00 104.93 110 SER A CA 1
ATOM 798 C C . SER A 1 110 ? 19.340 36.178 55.798 1.00 102.84 110 SER A C 1
ATOM 799 O O . SER A 1 110 ? 20.269 35.713 56.465 1.00 110.75 110 SER A O 1
ATOM 802 N N . LEU A 1 111 ? 18.634 35.419 54.978 1.00 85.37 111 LEU A N 1
ATOM 803 C CA . LEU A 1 111 ? 18.997 34.025 54.808 1.00 68.74 111 LEU A CA 1
ATOM 804 C C . LEU A 1 111 ? 20.124 33.910 53.785 1.00 65.97 111 LEU A C 1
ATOM 805 O O . LEU A 1 111 ? 20.128 34.603 52.760 1.00 56.58 111 LEU A O 1
ATOM 810 N N . SER A 1 112 ? 21.101 33.054 54.085 1.00 60.14 112 SER A N 1
ATOM 811 C CA . SER A 1 112 ? 22.052 32.647 53.062 1.00 54.73 112 SER A CA 1
ATOM 812 C C . SER A 1 112 ? 21.346 31.808 52.008 1.00 53.66 112 SER A C 1
ATOM 813 O O . SER A 1 112 ? 20.405 31.067 52.309 1.00 60.59 112 SER A O 1
ATOM 816 N N . VAL A 1 113 ? 21.827 31.920 50.765 1.00 51.72 113 VAL A N 1
ATOM 817 C CA . VAL A 1 113 ? 21.189 31.294 49.601 1.00 51.25 113 VAL A CA 1
ATOM 818 C C . VAL A 1 113 ? 20.844 29.826 49.843 1.00 49.77 113 VAL A C 1
ATOM 819 O O . VAL A 1 113 ? 19.842 29.323 49.314 1.00 53.08 113 VAL A O 1
ATOM 823 N N . GLU A 1 114 ? 21.637 29.125 50.662 1.00 49.96 114 GLU A N 1
ATOM 824 C CA . GLU A 1 114 ? 21.342 27.725 50.960 1.00 55.47 114 GLU A CA 1
ATOM 825 C C . GLU A 1 114 ? 20.154 27.588 51.909 1.00 53.95 114 GLU A C 1
ATOM 826 O O . GLU A 1 114 ? 19.246 26.791 51.657 1.00 61.11 114 GLU A O 1
ATOM 832 N N . THR A 1 115 ? 20.153 28.333 53.020 1.00 53.37 115 THR A N 1
ATOM 833 C CA . THR A 1 115 ? 19.013 28.285 53.932 1.00 51.12 115 THR A CA 1
ATOM 834 C C . THR A 1 115 ? 17.718 28.631 53.204 1.00 40.23 115 THR A C 1
ATOM 835 O O . THR A 1 115 ? 16.684 27.977 53.407 1.00 28.98 115 THR A O 1
ATOM 839 N N . LYS A 1 116 ? 17.758 29.661 52.354 1.00 34.79 116 LYS A N 1
ATOM 840 C CA . LYS A 1 116 ? 16.622 29.983 51.497 1.00 25.45 116 LYS A CA 1
ATOM 841 C C . LYS A 1 116 ? 16.196 28.760 50.696 1.00 27.55 116 LYS A C 1
ATOM 842 O O . LYS A 1 116 ? 15.046 28.317 50.778 1.00 36.09 116 LYS A O 1
ATOM 848 N N . GLU A 1 117 ? 17.131 28.166 49.952 1.00 22.06 117 GLU A N 1
ATOM 849 C CA . GLU A 1 117 ? 16.771 27.015 49.130 1.00 25.81 117 GLU A CA 1
ATOM 850 C C . GLU A 1 117 ? 16.370 25.825 49.993 1.00 28.52 117 GLU A C 1
ATOM 851 O O . GLU A 1 117 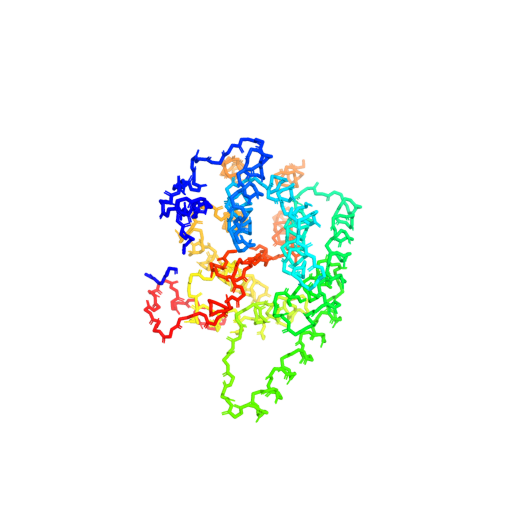? 15.563 24.987 49.565 1.00 29.70 117 GLU A O 1
ATOM 857 N N . HIS A 1 118 ? 16.893 25.734 51.216 1.00 25.70 118 HIS A N 1
ATOM 858 C CA . HIS A 1 118 ? 16.476 24.623 52.068 1.00 22.42 118 HIS A CA 1
ATOM 859 C C . HIS A 1 118 ? 15.012 24.774 52.466 1.00 22.21 118 HIS A C 1
ATOM 860 O O . HIS A 1 118 ? 14.228 23.830 52.338 1.00 23.10 118 HIS A O 1
ATOM 867 N N . GLU A 1 119 ? 14.629 25.967 52.935 1.00 15.04 119 GLU A N 1
ATOM 868 C CA . GLU A 1 119 ? 13.225 26.275 53.184 1.00 21.53 119 GLU A CA 1
ATOM 869 C C . GLU A 1 119 ? 12.362 26.104 51.931 1.00 24.67 119 GLU A C 1
ATOM 870 O O . GLU A 1 119 ? 11.240 25.589 52.015 1.00 18.85 119 GLU A O 1
ATOM 876 N N . LEU A 1 120 ? 12.841 26.570 50.765 1.00 19.84 120 LEU A N 1
ATOM 877 C CA . LEU A 1 120 ? 12.031 26.426 49.553 1.00 19.77 120 LEU A CA 1
ATOM 878 C C . LEU A 1 120 ? 11.860 24.958 49.163 1.00 24.53 120 LEU A C 1
ATOM 879 O O . LEU A 1 120 ? 10.803 24.578 48.629 1.00 21.02 120 LEU A O 1
ATOM 884 N N . THR A 1 121 ? 12.871 24.120 49.432 1.00 17.28 121 THR A N 1
ATOM 885 C CA . THR A 1 121 ? 12.704 22.684 49.223 1.00 19.54 121 THR A CA 1
ATOM 886 C C . THR A 1 121 ? 11.592 22.131 50.108 1.00 23.45 121 THR A C 1
ATOM 887 O O . THR A 1 121 ? 10.736 21.363 49.637 1.00 23.38 121 THR A O 1
ATOM 891 N N . GLN A 1 122 ? 11.574 22.527 51.392 1.00 13.29 122 GLN A N 1
ATOM 892 C CA . GLN A 1 122 ? 10.520 22.066 52.289 1.00 11.02 122 GLN A CA 1
ATOM 893 C C . GLN A 1 122 ? 9.147 22.467 51.771 1.00 15.64 122 GLN A C 1
ATOM 894 O O . GLN A 1 122 ? 8.202 21.671 51.827 1.00 19.94 122 GLN A O 1
ATOM 900 N N . ALA A 1 123 ? 9.018 23.704 51.275 1.00 11.27 123 ALA A N 1
ATOM 901 C CA . ALA A 1 123 ? 7.783 24.133 50.624 1.00 15.20 123 ALA A CA 1
ATOM 902 C C . ALA A 1 123 ? 7.444 23.232 49.446 1.00 20.70 123 ALA A C 1
ATOM 903 O O . ALA A 1 123 ? 6.310 22.744 49.319 1.00 23.77 123 ALA A O 1
ATOM 905 N N . GLU A 1 124 ? 8.421 23.002 48.568 1.00 22.22 124 GLU A N 1
ATOM 906 C CA . GLU A 1 124 ? 8.175 22.186 47.390 1.00 21.02 124 GLU A CA 1
ATOM 907 C C . GLU A 1 124 ? 7.711 20.784 47.767 1.00 24.43 124 GLU A C 1
ATOM 908 O O . GLU A 1 124 ? 6.764 20.255 47.166 1.00 25.37 124 GLU A O 1
ATOM 914 N N . LEU A 1 125 ? 8.345 20.170 48.772 1.00 12.79 125 LEU A N 1
ATOM 915 C CA . LEU A 1 125 ? 7.901 18.849 49.219 1.00 12.27 125 LEU A CA 1
ATOM 916 C C . LEU A 1 125 ? 6.432 18.865 49.624 1.00 24.85 125 LEU A C 1
ATOM 917 O O . LEU A 1 125 ? 5.643 18.029 49.168 1.00 33.81 125 LEU A O 1
ATOM 922 N N . ASN A 1 126 ? 6.036 19.819 50.473 1.00 18.07 126 ASN A N 1
ATOM 923 C CA . ASN A 1 126 ? 4.635 19.870 50.868 1.00 17.30 126 ASN A CA 1
ATOM 924 C C . ASN A 1 126 ? 3.749 20.179 49.680 1.00 17.27 126 ASN A C 1
ATOM 925 O O . ASN A 1 126 ? 2.673 19.589 49.538 1.00 20.26 126 ASN A O 1
ATOM 930 N N . LEU A 1 127 ? 4.191 21.089 48.811 1.00 15.51 127 LEU A N 1
ATOM 931 C CA . LEU A 1 127 ? 3.436 21.376 47.596 1.00 16.97 127 LEU A CA 1
ATOM 932 C C . LEU A 1 127 ? 3.142 20.097 46.811 1.00 27.18 127 LEU A C 1
ATOM 933 O O . LEU A 1 127 ? 1.995 19.861 46.404 1.00 23.39 127 LEU A O 1
ATOM 938 N N . LYS A 1 128 ? 4.163 19.235 46.624 1.00 22.41 128 LYS A N 1
ATOM 939 C CA . LYS A 1 128 ? 3.937 17.977 45.911 1.00 23.48 128 LYS A CA 1
ATOM 940 C C . LYS A 1 128 ? 2.839 17.161 46.575 1.00 27.75 128 LYS A C 1
ATOM 941 O O . LYS A 1 128 ? 1.970 16.606 45.892 1.00 26.76 128 LYS A O 1
ATOM 947 N N . ASP A 1 129 ? 2.853 17.073 47.907 1.00 16.80 129 ASP A N 1
ATOM 948 C CA . ASP A 1 129 ? 1.791 16.302 48.544 1.00 22.23 129 ASP A CA 1
ATOM 949 C C . ASP A 1 129 ? 0.436 16.982 48.374 1.00 30.87 129 ASP A C 1
ATOM 950 O O . ASP A 1 129 ? -0.578 16.300 48.202 1.00 39.26 129 ASP A O 1
ATOM 955 N N . ALA A 1 130 ? 0.396 18.314 48.374 1.00 26.15 130 ALA A N 1
ATOM 956 C CA . ALA A 1 130 ? -0.889 18.977 48.235 1.00 24.68 130 ALA A CA 1
ATOM 957 C C . ALA A 1 130 ? -1.448 18.769 46.834 1.00 20.88 130 ALA A C 1
ATOM 958 O O . ALA A 1 130 ? -2.614 18.392 46.672 1.00 16.05 130 ALA A O 1
ATOM 960 N N . ILE A 1 131 ? -0.625 18.998 45.808 1.00 24.96 131 ILE A N 1
ATOM 961 C CA . ILE A 1 131 ? -1.101 18.879 44.429 1.00 31.76 131 ILE A CA 1
ATOM 962 C C . ILE A 1 131 ? -1.517 17.442 44.118 1.00 36.09 131 ILE A C 1
ATOM 963 O O . ILE A 1 131 ? -2.433 17.214 43.315 1.00 39.91 131 ILE A O 1
ATOM 968 N N . GLY A 1 132 ? -0.894 16.457 44.778 1.00 28.83 132 GLY A N 1
ATOM 969 C CA . GLY A 1 132 ? -1.290 15.073 44.568 1.00 30.90 132 GLY A CA 1
ATOM 970 C C . GLY A 1 132 ? -2.746 14.813 44.921 1.00 39.58 132 GLY A C 1
ATOM 971 O O . GLY A 1 132 ? -3.413 13.998 44.285 1.00 51.10 132 GLY A O 1
ATOM 972 N N . PHE A 1 133 ? -3.259 15.507 45.931 1.00 34.19 133 PHE A N 1
ATOM 973 C CA . PHE A 1 133 ? -4.648 15.358 46.339 1.00 28.11 133 PHE A CA 1
ATOM 974 C C . PHE A 1 133 ? -5.585 16.368 45.695 1.00 31.10 133 PHE A C 1
ATOM 975 O O . PHE A 1 133 ? -6.793 16.093 45.587 1.00 33.69 133 PHE A O 1
ATOM 983 N N . ASP A 1 134 ? -5.078 17.552 45.306 1.00 24.27 134 ASP A N 1
ATOM 984 C CA . ASP A 1 134 ? -5.983 18.640 44.933 1.00 23.44 134 ASP A CA 1
ATOM 985 C C . ASP A 1 134 ? -5.284 19.592 43.969 1.00 27.90 134 ASP A C 1
ATOM 986 O O . ASP A 1 134 ? -4.925 20.718 44.343 1.00 24.95 134 ASP A O 1
ATOM 991 N N . PRO A 1 135 ? -5.064 19.181 42.721 1.00 33.16 135 PRO A N 1
ATOM 992 C CA . PRO A 1 135 ? -4.234 20.005 41.835 1.00 28.78 135 PRO A CA 1
ATOM 993 C C . PRO A 1 135 ? -4.885 21.324 41.464 1.00 24.13 135 PRO A C 1
ATOM 994 O O . PRO A 1 135 ? -4.166 22.251 41.072 1.00 24.05 135 PRO A O 1
ATOM 998 N N . THR A 1 136 ? -6.207 21.456 41.579 1.00 23.86 136 THR A N 1
ATOM 999 C CA . THR A 1 136 ? -6.889 22.658 41.106 1.00 21.12 136 THR A CA 1
ATOM 1000 C C . THR A 1 136 ? -7.124 23.673 42.214 1.00 26.40 136 THR A C 1
ATOM 1001 O O . THR A 1 136 ? -7.689 24.735 41.952 1.00 32.96 136 THR A O 1
ATOM 1005 N N . TRP A 1 137 ? -6.706 23.383 43.443 1.00 25.43 137 TRP A N 1
ATOM 1006 C CA . TRP A 1 137 ? -6.842 24.369 44.502 1.00 27.59 137 TRP A CA 1
ATOM 1007 C C . TRP A 1 137 ? -5.956 25.579 44.212 1.00 24.49 137 TRP A C 1
ATOM 1008 O O . TRP A 1 137 ? -4.763 25.435 43.930 1.00 21.67 137 TRP A O 1
ATOM 1019 N N . ILE A 1 138 ? -6.548 26.777 44.287 1.00 19.87 138 ILE A N 1
ATOM 1020 C CA . ILE A 1 138 ? -5.828 27.998 43.915 1.00 21.96 138 ILE A CA 1
ATOM 1021 C C . ILE A 1 138 ? -4.640 28.236 44.846 1.00 23.25 138 ILE A C 1
ATOM 1022 O O . ILE A 1 138 ? -3.613 28.792 44.431 1.00 22.13 138 ILE A O 1
ATOM 1027 N N . GLY A 1 139 ? -4.735 27.791 46.099 1.00 24.25 139 GLY A N 1
ATOM 1028 C CA . GLY A 1 139 ? -3.604 27.935 47.002 1.00 25.61 139 GLY A CA 1
ATOM 1029 C C . GLY A 1 139 ? -2.376 27.189 46.518 1.00 18.58 139 GLY A C 1
ATOM 1030 O O . GLY A 1 139 ? -1.250 27.648 46.714 1.00 20.93 139 GLY A O 1
ATOM 1031 N N . ASN A 1 140 ? -2.582 26.033 45.865 1.00 14.89 140 ASN A N 1
ATOM 1032 C CA . ASN A 1 140 ? -1.472 25.239 45.344 1.00 18.21 140 ASN A CA 1
ATOM 1033 C C . ASN A 1 140 ? -0.970 25.759 44.003 1.00 21.74 140 ASN A C 1
ATOM 1034 O O . ASN A 1 140 ? 0.235 25.691 43.722 1.00 20.96 140 ASN A O 1
ATOM 1047 N N . LEU A 1 142 ? -1.048 28.993 43.004 1.00 18.67 142 LEU A N 1
ATOM 1048 C CA . LEU A 1 142 ? -0.257 30.188 43.299 1.00 18.72 142 LEU A CA 1
ATOM 1049 C C . LEU A 1 142 ? 1.120 29.815 43.843 1.00 21.45 142 LEU A C 1
ATOM 1050 O O . LEU A 1 142 ? 2.123 30.468 43.514 1.00 23.07 142 LEU A O 1
ATOM 1055 N N . ALA A 1 143 ? 1.198 28.745 44.647 1.00 13.14 143 ALA A N 1
ATOM 1056 C CA . ALA A 1 143 ? 2.482 28.373 45.241 1.00 17.29 143 ALA A CA 1
ATOM 1057 C C . ALA A 1 143 ? 3.455 27.888 44.179 1.00 22.61 143 ALA A C 1
ATOM 1058 O O . ALA A 1 143 ? 4.661 28.143 44.285 1.00 24.31 143 ALA A O 1
ATOM 1060 N N . THR A 1 144 ? 2.951 27.175 43.157 1.00 23.56 144 THR A N 1
ATOM 1061 C CA . THR A 1 144 ? 3.800 26.741 42.049 1.00 18.04 144 THR A CA 1
ATOM 1062 C C . THR A 1 144 ? 4.471 27.932 41.379 1.00 21.59 144 THR A C 1
ATOM 1063 O O . THR A 1 144 ? 5.681 27.913 41.113 1.00 19.31 144 THR A O 1
ATOM 1067 N N . VAL A 1 145 ? 3.693 28.984 41.100 1.00 20.70 145 VAL A N 1
ATOM 1068 C CA . VAL A 1 145 ? 4.246 30.176 40.465 1.00 25.64 145 VAL A CA 1
ATOM 1069 C C . VAL A 1 145 ? 5.175 30.908 41.426 1.00 28.19 145 VAL A C 1
ATOM 1070 O O . VAL A 1 145 ? 6.249 31.386 41.040 1.00 29.74 145 VAL A O 1
ATOM 1074 N N . GLU A 1 146 ? 4.777 31.010 42.691 1.00 20.60 146 GLU A N 1
ATOM 1075 C CA . GLU A 1 146 ? 5.586 31.757 43.646 1.00 12.43 146 GLU A CA 1
ATOM 1076 C C . GLU A 1 146 ? 6.931 31.077 43.859 1.00 20.14 146 GLU A C 1
ATOM 1077 O O . GLU A 1 146 ? 7.956 31.755 44.010 1.00 30.32 146 GLU A O 1
ATOM 1083 N N . LEU A 1 147 ? 6.950 29.739 43.858 1.00 16.02 147 LEU A N 1
ATOM 1084 C CA . LEU A 1 147 ? 8.210 28.999 43.969 1.00 15.49 147 LEU A CA 1
ATOM 1085 C C . LEU A 1 147 ? 9.155 29.314 42.811 1.00 25.42 147 LEU A C 1
ATOM 1086 O O . LEU A 1 147 ? 10.361 29.508 43.021 1.00 26.25 147 LEU A O 1
ATOM 1091 N N . TYR A 1 148 ? 8.631 29.328 41.572 1.00 17.66 148 TYR A N 1
ATOM 1092 C CA . TYR A 1 148 ? 9.475 29.669 40.426 1.00 25.28 148 TYR A CA 1
ATOM 1093 C C . TYR A 1 148 ? 10.034 31.068 40.583 1.00 26.18 148 TYR A C 1
ATOM 1094 O O . TYR A 1 148 ? 11.223 31.310 40.342 1.00 28.98 148 TYR A O 1
ATOM 1103 N N . TYR A 1 149 ? 9.172 32.008 40.977 1.00 14.54 149 TYR A N 1
ATOM 1104 C CA . TYR A 1 149 ? 9.608 33.376 41.213 1.00 15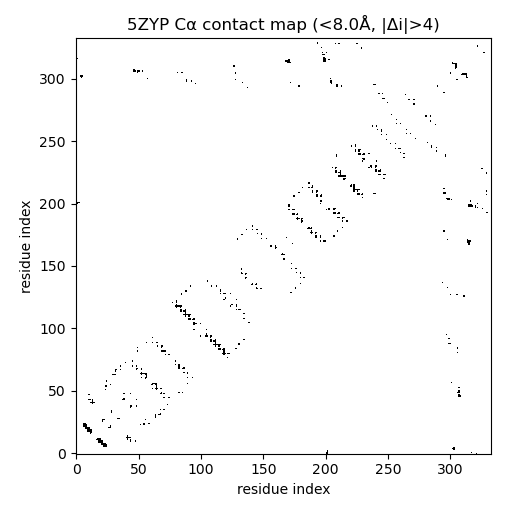.79 149 TYR A CA 1
ATOM 1105 C C . TYR A 1 149 ? 10.733 33.414 42.239 1.00 24.05 149 TYR A C 1
ATOM 1106 O O . TYR A 1 149 ? 11.788 34.006 42.007 1.00 29.22 149 TYR A O 1
ATOM 1115 N N . GLN A 1 150 ? 10.522 32.786 43.393 1.00 21.81 150 GLN A N 1
ATOM 1116 C CA . GLN A 1 150 ? 11.506 32.883 44.465 1.00 20.44 150 GLN A CA 1
ATOM 1117 C C . GLN A 1 150 ? 12.834 32.241 44.068 1.00 21.01 150 GLN A C 1
ATOM 1118 O O . GLN A 1 150 ? 13.894 32.619 44.581 1.00 20.59 150 GLN A O 1
ATOM 1124 N N . ARG A 1 151 ? 12.801 31.269 43.170 1.00 17.39 151 ARG A N 1
ATOM 1125 C CA . ARG A 1 151 ? 14.013 30.650 42.672 1.00 20.56 151 ARG A CA 1
ATOM 1126 C C . ARG A 1 151 ? 14.595 31.384 41.479 1.00 22.05 151 ARG A C 1
ATOM 1127 O O . ARG A 1 151 ? 15.572 30.912 40.898 1.00 29.45 151 ARG A O 1
ATOM 1135 N N . GLY A 1 152 ? 14.032 32.539 41.120 1.00 29.38 152 GLY A N 1
ATOM 1136 C CA . GLY A 1 152 ? 14.516 33.341 40.021 1.00 17.78 152 GLY A CA 1
ATOM 1137 C C . GLY A 1 152 ? 14.110 32.863 38.646 1.00 35.04 152 GLY A C 1
ATOM 1138 O O . GLY A 1 152 ? 14.408 33.543 37.662 1.00 35.25 152 GLY A O 1
ATOM 1139 N N . HIS A 1 153 ? 13.439 31.722 38.534 1.00 36.83 153 HIS A N 1
ATOM 1140 C CA . HIS A 1 153 ? 12.997 31.238 37.233 1.00 24.65 153 HIS A CA 1
ATOM 1141 C C . HIS A 1 153 ? 11.801 32.045 36.748 1.00 26.92 153 HIS A C 1
ATOM 1142 O O . HIS A 1 153 ? 10.669 31.554 36.707 1.00 26.84 153 HIS A O 1
ATOM 1149 N N . TYR A 1 154 ? 12.063 33.290 36.361 1.00 32.03 154 TYR A N 1
ATOM 1150 C CA . TYR A 1 154 ? 10.992 34.210 36.021 1.00 32.80 154 TYR A CA 1
ATOM 1151 C C . TYR A 1 154 ? 10.277 33.816 34.741 1.00 36.66 154 TYR A C 1
ATOM 1152 O O . TYR A 1 154 ? 9.066 34.041 34.626 1.00 42.37 154 TYR A O 1
ATOM 1161 N N . ASP A 1 155 ? 10.986 33.243 33.764 1.00 32.64 155 ASP A N 1
ATOM 1162 C CA . ASP A 1 155 ? 10.309 32.895 32.515 1.00 30.31 155 ASP A CA 1
ATOM 1163 C C . ASP A 1 155 ? 9.345 31.744 32.727 1.00 31.75 155 ASP A C 1
ATOM 1164 O O . ASP A 1 155 ? 8.215 31.756 32.216 1.00 41.68 155 ASP A O 1
ATOM 1169 N N . LYS A 1 156 ? 9.770 30.733 33.480 1.00 29.07 156 LYS A N 1
ATOM 1170 C CA . LYS A 1 156 ? 8.859 29.637 33.757 1.00 32.00 156 LYS A CA 1
ATOM 1171 C C . LYS A 1 156 ? 7.701 30.117 34.617 1.00 32.02 156 LYS A C 1
ATOM 1172 O O . LYS A 1 156 ? 6.558 29.683 34.431 1.00 37.52 156 LYS A O 1
ATOM 1178 N N . ALA A 1 157 ? 7.963 31.063 35.519 1.00 24.43 157 ALA A N 1
ATOM 1179 C CA . ALA A 1 157 ? 6.895 31.572 36.376 1.00 30.69 157 ALA A CA 1
ATOM 1180 C C . ALA A 1 157 ? 5.829 32.261 35.545 1.00 34.70 157 ALA A C 1
ATOM 1181 O O . ALA A 1 157 ? 4.634 31.983 35.699 1.00 30.10 157 ALA A O 1
ATOM 1183 N N . LEU A 1 158 ? 6.253 33.142 34.630 1.00 39.97 158 LEU A N 1
ATOM 1184 C CA . LEU A 1 158 ? 5.306 33.863 33.785 1.00 40.00 158 LEU A CA 1
ATOM 1185 C C . LEU A 1 158 ? 4.575 32.917 32.848 1.00 41.18 158 LEU A C 1
ATOM 1186 O O . LEU A 1 158 ? 3.377 33.082 32.592 1.00 43.26 158 LEU A O 1
ATOM 1191 N N . GLU A 1 159 ? 5.270 31.909 32.336 1.00 30.97 159 GLU A N 1
ATOM 1192 C CA . GLU A 1 159 ? 4.599 30.969 31.451 1.00 24.72 159 GLU A CA 1
ATOM 1193 C C . GLU A 1 159 ? 3.623 30.085 32.224 1.00 35.62 159 GLU A C 1
ATOM 1194 O O . GLU A 1 159 ? 2.517 29.804 31.739 1.00 39.35 159 GLU A O 1
ATOM 1200 N N . THR A 1 160 ? 3.995 29.655 33.443 1.00 37.19 160 THR A N 1
ATOM 1201 C CA . THR A 1 160 ? 3.061 28.863 34.243 1.00 23.31 160 THR A CA 1
ATOM 1202 C C . THR A 1 160 ? 1.854 29.707 34.637 1.00 24.27 160 THR A C 1
ATOM 1203 O O . THR A 1 160 ? 0.709 29.268 34.509 1.00 20.95 160 THR A O 1
ATOM 1207 N N . SER A 1 161 ? 2.099 30.945 35.064 1.00 30.28 161 SER A N 1
ATOM 1208 C CA . SER A 1 161 ? 1.021 31.892 35.330 1.00 23.09 161 SER A CA 1
ATOM 1209 C C . SER A 1 161 ? 0.063 31.985 34.147 1.00 38.29 161 SER A C 1
ATOM 1210 O O . SER A 1 161 ? -1.151 31.825 34.301 1.00 41.22 161 SER A O 1
ATOM 1213 N N . ASP A 1 162 ? 0.602 32.240 32.950 1.00 40.36 162 ASP A N 1
ATOM 1214 C CA . ASP A 1 162 ? -0.249 32.448 31.785 1.00 36.81 162 ASP A CA 1
ATOM 1215 C C . ASP A 1 162 ? -1.023 31.183 31.407 1.00 38.26 162 ASP A C 1
ATOM 1216 O O . ASP A 1 162 ? -2.165 31.287 30.954 1.00 39.94 162 ASP A O 1
ATOM 1221 N N . LEU A 1 163 ? -0.452 29.984 31.600 1.00 35.22 163 LEU A N 1
ATOM 1222 C CA . LEU A 1 163 ? -1.247 28.770 31.382 1.00 38.75 163 LEU A CA 1
ATOM 1223 C C . LEU A 1 163 ? -2.372 28.658 32.404 1.00 42.64 163 LEU A C 1
ATOM 1224 O O . LEU A 1 163 ? -3.491 28.254 32.061 1.00 38.86 163 LEU A O 1
ATOM 1229 N N . PHE A 1 164 ? -2.092 29.026 33.660 1.00 34.97 164 PHE A N 1
ATOM 1230 C CA . PHE A 1 164 ? -3.083 28.899 34.722 1.00 32.33 164 PHE A CA 1
ATOM 1231 C C . PHE A 1 164 ? -4.295 29.786 34.466 1.00 39.49 164 PHE A C 1
ATOM 1232 O O . PHE A 1 164 ? -5.442 29.361 34.679 1.00 35.63 164 PHE A O 1
ATOM 1240 N N . VAL A 1 165 ? -4.074 31.017 33.997 1.00 32.58 165 VAL A N 1
ATOM 1241 C CA . VAL A 1 165 ? -5.234 31.875 33.787 1.00 44.16 165 VAL A CA 1
ATOM 1242 C C . VAL A 1 165 ? -6.013 31.427 32.559 1.00 49.07 165 VAL A C 1
ATOM 1243 O O . VAL A 1 165 ? -7.246 31.522 32.541 1.00 63.27 165 VAL A O 1
ATOM 1247 N N . LYS A 1 166 ? -5.338 30.887 31.537 1.00 40.02 166 LYS A N 1
ATOM 1248 C CA . LYS A 1 166 ? -6.080 30.260 30.446 1.00 34.05 166 LYS A CA 1
ATOM 1249 C C . LYS A 1 166 ? -6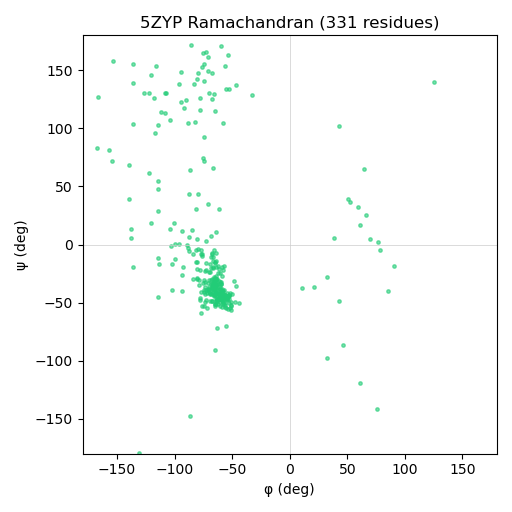.930 29.105 30.965 1.00 42.23 166 LYS A C 1
ATOM 1250 O O . LYS A 1 166 ? -8.115 28.998 30.626 1.00 46.67 166 LYS A O 1
ATOM 1256 N N . SER A 1 167 ? -6.345 28.241 31.809 1.00 37.06 167 SER A N 1
ATOM 1257 C CA . SER A 1 167 ? -7.097 27.115 32.367 1.00 36.23 167 SER A CA 1
ATOM 1258 C C . SER A 1 167 ? -8.368 27.590 33.053 1.00 40.21 167 SER A C 1
ATOM 1259 O O . SER A 1 167 ? -9.453 27.034 32.841 1.00 28.84 167 SER A O 1
ATOM 1262 N N . ILE A 1 168 ? -8.239 28.625 33.888 1.00 33.98 168 ILE A N 1
ATOM 1263 C CA . ILE A 1 168 ? -9.364 29.105 34.672 1.00 32.84 168 ILE A CA 1
ATOM 1264 C C . ILE A 1 168 ? -10.392 29.722 33.753 1.00 37.27 168 ILE A C 1
ATOM 1265 O O . ILE A 1 168 ? -11.604 29.553 33.944 1.00 44.82 168 ILE A O 1
ATOM 1270 N N . HIS A 1 169 ? -9.924 30.415 32.713 1.00 35.00 169 HIS A N 1
ATOM 1271 C CA . HIS A 1 169 ? -10.852 30.935 31.725 1.00 33.14 169 HIS A CA 1
ATOM 1272 C C . HIS A 1 169 ? -11.597 29.802 31.024 1.00 34.12 169 HIS A C 1
ATOM 1273 O O . HIS A 1 169 ? -12.830 29.818 30.934 1.00 36.43 169 HIS A O 1
ATOM 1280 N N . ALA A 1 170 ? -10.858 28.807 30.518 1.00 33.69 170 ALA A N 1
ATOM 1281 C CA . ALA A 1 170 ? -11.491 27.619 29.959 1.00 34.28 170 ALA A CA 1
ATOM 1282 C C . ALA A 1 170 ? -12.511 27.049 30.925 1.00 37.95 170 ALA A C 1
ATOM 1283 O O . ALA A 1 170 ? -13.620 26.681 30.524 1.00 38.21 170 ALA A O 1
ATOM 1285 N N . GLU A 1 171 ? -12.165 26.997 32.214 1.00 36.68 171 GLU A N 1
ATOM 1286 C CA . GLU A 1 171 ? -13.090 26.428 33.181 1.00 35.60 171 GLU A CA 1
ATOM 1287 C C . GLU A 1 171 ? -14.358 27.263 33.326 1.00 36.91 171 GLU A C 1
ATOM 1288 O O . GLU A 1 171 ? -15.420 26.710 33.623 1.00 39.22 171 GLU A O 1
ATOM 1294 N N . ASP A 1 172 ? -14.285 28.576 33.110 1.00 33.60 172 ASP A N 1
ATOM 1295 C CA . ASP A 1 172 ? -15.482 29.388 33.260 1.00 34.93 172 ASP A CA 1
ATOM 1296 C C . ASP A 1 172 ? -16.436 29.219 32.086 1.00 46.40 172 ASP A C 1
ATOM 1297 O O . ASP A 1 172 ? -17.656 29.286 32.279 1.00 38.86 172 ASP A O 1
ATOM 1302 N N . HIS A 1 173 ? -15.914 28.992 30.873 1.00 44.87 173 HIS A N 1
ATOM 1303 C CA . HIS A 1 173 ? -16.773 28.531 29.780 1.00 45.77 173 HIS A CA 1
ATOM 1304 C C . HIS A 1 173 ? -17.441 27.202 30.127 1.00 50.36 173 HIS A C 1
ATOM 1305 O O . HIS A 1 173 ? -18.619 26.979 29.806 1.00 50.24 173 HIS A O 1
ATOM 1312 N N . ARG A 1 174 ? -16.696 26.302 30.774 1.00 39.4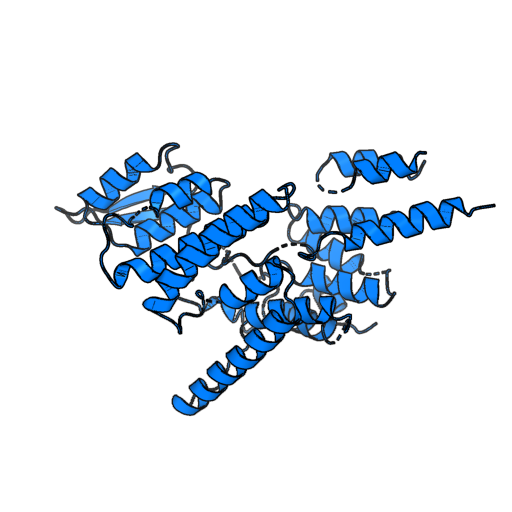9 174 ARG A N 1
ATOM 1313 C CA . ARG A 1 174 ? -17.227 24.993 31.107 1.00 45.04 174 ARG A CA 1
ATOM 1314 C C . ARG A 1 174 ? -18.247 25.041 32.230 1.00 40.13 174 ARG A C 1
ATOM 1315 O O . ARG A 1 174 ? -18.991 24.070 32.402 1.00 41.23 174 ARG A O 1
ATOM 1323 N N . SER A 1 175 ? -18.312 26.128 32.992 1.00 39.20 175 SER A N 1
ATOM 1324 C CA . SER A 1 175 ? -19.356 26.257 33.997 1.00 43.64 175 SER A CA 1
ATOM 1325 C C . SER A 1 175 ? -20.222 27.480 33.743 1.00 51.59 175 SER A C 1
ATOM 1326 O O . SER A 1 175 ? -20.912 27.944 34.657 1.00 52.39 175 SER A O 1
ATOM 1329 N N . GLY A 1 176 ? -20.189 28.003 32.519 1.00 62.07 176 GLY A N 1
ATOM 1330 C CA . GLY A 1 176 ? -21.073 29.074 32.088 1.00 67.52 176 GLY A CA 1
ATOM 1331 C C . GLY A 1 176 ? -20.965 30.338 32.908 1.00 76.96 176 GLY A C 1
ATOM 1332 O O . GLY A 1 176 ? -21.963 31.051 33.073 1.00 83.58 176 GLY A O 1
ATOM 1333 N N . ARG A 1 177 ? -19.772 30.642 33.417 1.00 84.69 177 ARG A N 1
ATOM 1334 C CA . ARG A 1 177 ? -19.559 31.781 34.297 1.00 91.09 177 ARG A CA 1
ATOM 1335 C C . ARG A 1 177 ? -18.634 32.808 33.670 1.00 96.64 177 ARG A C 1
ATOM 1336 O O . ARG A 1 177 ? -17.778 32.481 32.846 1.00 97.46 177 ARG A O 1
ATOM 1344 N N . GLN A 1 178 ? -18.805 34.054 34.101 1.00 99.40 178 GLN A N 1
ATOM 1345 C CA . GLN A 1 178 ? -17.839 35.098 33.811 1.00 89.94 178 GLN A CA 1
ATOM 1346 C C . GLN A 1 178 ? -16.671 34.990 34.781 1.00 78.60 178 GLN A C 1
ATOM 1347 O O . GLN A 1 178 ? -16.844 34.669 35.966 1.00 57.63 178 GLN A O 1
ATOM 1353 N N . SER A 1 179 ? -15.480 35.259 34.263 1.00 85.01 179 SER A N 1
ATOM 1354 C CA . SER A 1 179 ? -14.280 35.251 35.074 1.00 92.60 179 SER A CA 1
ATOM 1355 C C . SER A 1 179 ? -14.156 36.547 35.871 1.00 83.45 179 SER A C 1
ATOM 1356 O O . SER A 1 179 ? -14.596 37.618 35.443 1.00 89.91 179 SER A O 1
ATOM 1359 N N . LYS A 1 180 ? -13.568 36.431 37.055 1.00 65.79 180 LYS A N 1
ATOM 1360 C CA . LYS A 1 180 ? -13.248 37.561 37.897 1.00 61.01 180 LYS A CA 1
ATOM 1361 C C . LYS A 1 180 ? -11.737 37.616 38.076 1.00 51.23 180 LYS A C 1
ATOM 1362 O O . LYS A 1 180 ? -11.139 36.610 38.477 1.00 47.12 180 LYS A O 1
ATOM 1368 N N . PRO A 1 181 ? -11.083 38.744 37.790 1.00 47.01 181 PRO A N 1
ATOM 1369 C CA . PRO A 1 181 ? -9.622 38.818 37.965 1.00 35.41 181 PRO A CA 1
ATOM 1370 C C . PRO A 1 181 ? -9.198 38.441 39.375 1.00 33.27 181 PRO A C 1
ATOM 1371 O O . PRO A 1 181 ? -9.776 38.895 40.366 1.00 33.58 181 PRO A O 1
ATOM 1375 N N . ASN A 1 182 ? -8.179 37.595 39.454 1.00 34.57 182 ASN A N 1
ATOM 1376 C CA . ASN A 1 182 ? -7.628 37.130 40.722 1.00 33.39 182 ASN A CA 1
ATOM 1377 C C . ASN A 1 182 ? -6.454 38.038 41.086 1.00 22.26 182 ASN A C 1
ATOM 1378 O O . ASN A 1 182 ? -5.516 38.186 40.300 1.00 30.03 182 ASN A O 1
ATOM 1383 N N . CYS A 1 183 ? -6.523 38.673 42.259 1.00 25.35 183 CYS A N 1
ATOM 1384 C CA . CYS A 1 183 ? -5.551 39.716 42.590 1.00 26.77 183 CYS A CA 1
ATOM 1385 C C . CYS A 1 183 ? -4.137 39.175 42.686 1.00 29.18 183 CYS A C 1
ATOM 1386 O O . CYS A 1 183 ? -3.187 39.885 42.346 1.00 28.62 183 CYS A O 1
ATOM 1389 N N . LEU A 1 184 ? -3.967 37.935 43.156 1.00 21.83 184 LEU A N 1
ATOM 1390 C CA . LEU A 1 184 ? -2.608 37.439 43.316 1.00 27.30 184 LEU A CA 1
ATOM 1391 C C . LEU A 1 184 ? -2.018 36.944 42.000 1.00 27.91 184 LEU A C 1
ATOM 1392 O O . LEU A 1 184 ? -0.801 37.055 41.798 1.00 29.69 184 LEU A O 1
ATOM 1397 N N . PHE A 1 185 ? -2.847 36.449 41.079 1.00 21.83 185 PHE A N 1
ATOM 1398 C CA . PHE A 1 185 ? -2.343 36.182 39.735 1.00 27.05 185 PHE A CA 1
ATOM 1399 C C . PHE A 1 185 ? -1.901 37.471 39.047 1.00 26.19 185 PHE A C 1
ATOM 1400 O O . PHE A 1 185 ? -0.855 37.497 38.387 1.00 29.50 185 PHE A O 1
ATOM 1408 N N . LEU A 1 186 ? -2.670 38.558 39.216 1.00 23.27 186 LEU A N 1
ATOM 1409 C CA . LEU A 1 1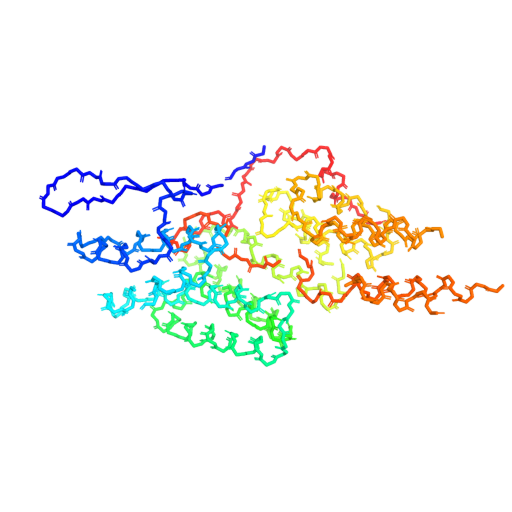86 ? -2.275 39.853 38.664 1.00 25.81 186 LEU A CA 1
ATOM 1410 C C . LEU A 1 186 ? -1.012 40.378 39.330 1.00 28.21 186 LEU A C 1
ATOM 1411 O O . LEU A 1 186 ? -0.112 40.897 38.657 1.00 24.23 186 LEU A O 1
ATOM 1416 N N . LEU A 1 187 ? -0.932 40.256 40.658 1.00 28.28 187 LEU A N 1
ATOM 1417 C CA . LEU A 1 187 ? 0.256 40.709 41.366 1.00 23.24 187 LEU A CA 1
ATOM 1418 C C . LEU A 1 187 ? 1.473 39.938 40.893 1.00 25.88 187 LEU A C 1
ATOM 1419 O O . LEU A 1 187 ? 2.533 40.527 40.650 1.00 27.29 187 LEU A O 1
ATOM 1424 N N . LEU A 1 188 ? 1.322 38.624 40.699 1.00 19.59 188 LEU A N 1
ATOM 1425 C CA . LEU A 1 188 ? 2.450 37.844 40.211 1.00 20.20 188 LEU A CA 1
ATOM 1426 C C . LEU A 1 188 ? 2.813 38.254 38.792 1.00 31.35 188 LEU A C 1
ATOM 1427 O O . LEU A 1 188 ? 3.997 38.396 38.460 1.00 29.67 188 LEU A O 1
ATOM 1432 N N . ARG A 1 189 ? 1.809 38.488 37.946 1.00 34.81 189 ARG A N 1
ATOM 1433 C CA . ARG A 1 189 ? 2.111 38.947 36.598 1.00 32.00 189 ARG A CA 1
ATOM 1434 C C . ARG A 1 189 ? 2.808 40.298 36.627 1.00 28.64 189 ARG A C 1
ATOM 1435 O O . ARG A 1 189 ? 3.832 40.486 35.958 1.00 40.09 189 ARG A O 1
ATOM 1443 N N . ALA A 1 190 ? 2.285 41.248 37.418 1.00 26.41 190 ALA A N 1
ATOM 1444 C CA . ALA A 1 190 ? 2.898 42.580 37.472 1.00 29.08 190 ALA A CA 1
ATOM 1445 C C . ALA A 1 190 ? 4.354 42.510 37.921 1.00 34.41 190 ALA A C 1
ATOM 1446 O O . ALA A 1 190 ? 5.203 43.248 37.408 1.00 36.48 190 ALA A O 1
ATOM 1448 N N . LYS A 1 191 ? 4.663 41.619 38.874 1.00 37.51 191 LYS A N 1
ATOM 1449 C CA . LYS A 1 191 ? 6.030 41.495 39.375 1.00 27.06 191 LYS A CA 1
ATOM 1450 C C . LYS A 1 191 ? 6.933 40.800 38.362 1.00 29.67 191 LYS A C 1
ATOM 1451 O O . LYS A 1 191 ? 8.079 41.214 38.154 1.00 29.31 191 LYS A O 1
ATOM 1457 N N . LEU A 1 192 ? 6.446 39.734 37.731 1.00 28.56 192 LEU A N 1
ATOM 1458 C CA . LEU A 1 192 ? 7.209 39.118 36.652 1.00 26.29 192 LEU A CA 1
ATOM 1459 C C . LEU A 1 192 ? 7.475 40.103 35.517 1.00 36.66 192 LEU A C 1
ATOM 1460 O O . LEU A 1 192 ? 8.596 40.169 34.998 1.00 35.30 192 LEU A O 1
ATOM 1465 N N . LEU A 1 193 ? 6.455 40.877 35.119 1.00 37.51 193 LEU A N 1
ATOM 1466 C CA . LEU A 1 193 ? 6.641 41.874 34.065 1.00 34.34 193 LEU A CA 1
ATOM 1467 C C . LEU A 1 193 ? 7.731 42.879 34.432 1.00 38.80 193 LEU A C 1
ATOM 1468 O O . LEU A 1 193 ? 8.558 43.247 33.587 1.00 42.18 193 LEU A O 1
ATOM 1473 N N . TYR A 1 194 ? 7.746 43.336 35.689 1.00 35.93 194 TYR A N 1
ATOM 1474 C CA . TYR A 1 194 ? 8.795 44.242 36.139 1.00 24.56 194 TYR A CA 1
ATOM 1475 C C . TYR A 1 194 ? 10.167 43.571 36.106 1.00 27.37 194 TYR A C 1
ATOM 1476 O O . TYR A 1 194 ? 11.166 44.232 35.802 1.00 29.93 194 TYR A O 1
ATOM 1485 N N . GLN A 1 195 ? 10.247 42.269 36.411 1.00 28.08 195 GLN A N 1
ATOM 1486 C CA . GLN A 1 195 ? 11.520 41.558 36.271 1.00 28.71 195 GLN A CA 1
ATOM 1487 C C . GLN A 1 195 ? 11.985 41.537 34.822 1.00 35.71 195 GLN A C 1
ATOM 1488 O O . GLN A 1 195 ? 13.190 41.607 34.553 1.00 47.15 195 GLN A O 1
ATOM 1494 N N . LYS A 1 196 ? 11.048 41.442 33.878 1.00 38.88 196 LYS A N 1
ATOM 1495 C CA . LYS A 1 196 ? 11.352 41.505 32.455 1.00 41.64 196 LYS A CA 1
ATOM 1496 C C . LYS A 1 196 ? 11.544 42.926 31.947 1.00 40.44 196 LYS A C 1
ATOM 1497 O O . LYS A 1 196 ? 11.703 43.103 30.739 1.00 44.93 196 LYS A O 1
ATOM 1503 N N . LYS A 1 197 ? 11.518 43.935 32.820 1.00 34.77 197 LYS A N 1
ATOM 1504 C CA . LYS A 1 197 ? 11.771 45.341 32.498 1.00 40.28 197 LYS A CA 1
ATOM 1505 C C . LYS A 1 197 ? 10.664 45.973 31.655 1.00 49.00 197 LYS A C 1
ATOM 1506 O O . LYS A 1 197 ? 10.793 47.131 31.229 1.00 56.40 197 LYS A O 1
ATOM 1512 N N . ASN A 1 198 ? 9.576 45.247 31.397 1.00 42.02 198 ASN A N 1
ATOM 1513 C CA . ASN A 1 198 ? 8.358 45.830 30.841 1.00 41.13 198 ASN A CA 1
ATOM 1514 C C . ASN A 1 198 ? 7.632 46.603 31.945 1.00 40.72 198 ASN A C 1
ATOM 1515 O O . ASN A 1 198 ? 6.597 46.187 32.479 1.00 34.14 198 ASN A O 1
ATOM 1520 N N . TYR A 1 199 ? 8.199 47.769 32.276 1.00 37.36 199 TYR A N 1
ATOM 1521 C CA . TYR A 1 199 ? 7.686 48.567 33.382 1.00 37.20 199 TYR A CA 1
ATOM 1522 C C . TYR A 1 199 ? 6.336 49.206 33.069 1.00 46.43 199 TYR A C 1
ATOM 1523 O O . TYR A 1 199 ? 5.582 49.534 33.994 1.00 47.43 199 TYR A O 1
ATOM 1540 N N . ALA A 1 201 ? 3.775 47.760 31.113 1.00 33.59 201 ALA A N 1
ATOM 1541 C CA . ALA A 1 201 ? 2.754 46.748 31.346 1.00 40.31 201 ALA A CA 1
ATOM 1542 C C . ALA A 1 201 ? 2.659 46.406 32.830 1.00 49.95 201 ALA A C 1
ATOM 1543 O O . ALA A 1 201 ? 1.558 46.202 33.360 1.00 50.22 201 ALA A O 1
ATOM 1545 N N . SER A 1 202 ? 3.800 46.363 33.523 1.00 49.15 202 SER A N 1
ATOM 1546 C CA . SER A 1 202 ? 3.768 46.156 34.965 1.00 44.54 202 SER A CA 1
ATOM 1547 C C . SER A 1 202 ? 2.944 47.241 35.651 1.00 39.36 202 SER A C 1
ATOM 1548 O O . SER A 1 202 ? 2.025 46.939 36.420 1.00 33.85 202 SER A O 1
ATOM 1551 N N . LEU A 1 203 ? 3.230 48.513 35.349 1.00 29.83 203 LEU A N 1
ATOM 1552 C CA . LEU A 1 203 ? 2.549 49.607 36.042 1.00 41.16 203 LEU A CA 1
ATOM 1553 C C . LEU A 1 203 ? 1.036 49.532 35.876 1.00 45.17 203 LEU A C 1
ATOM 1554 O O . LEU A 1 203 ? 0.286 49.801 36.824 1.00 50.31 203 LEU A O 1
ATOM 1559 N N . LYS A 1 204 ? 0.563 49.182 34.679 1.00 45.90 204 LYS A N 1
ATOM 1560 C CA . LYS A 1 204 ? -0.876 49.115 34.462 1.00 48.62 204 LYS A CA 1
ATOM 1561 C C . LYS A 1 204 ? -1.521 48.078 35.374 1.00 48.84 204 LYS A C 1
ATOM 1562 O O . LYS A 1 204 ? -2.580 48.335 35.962 1.00 51.07 204 LYS A O 1
ATOM 1568 N N . ILE A 1 205 ? -0.886 46.909 35.526 1.00 41.33 205 ILE A N 1
ATOM 1569 C CA . ILE A 1 205 ? -1.452 45.877 36.389 1.00 39.28 205 ILE A CA 1
ATOM 1570 C C . ILE A 1 205 ? -1.439 46.328 37.848 1.00 26.96 205 ILE A C 1
ATOM 1571 O O . ILE A 1 205 ? -2.417 46.122 38.574 1.00 41.86 205 ILE A O 1
ATOM 1576 N N . PHE A 1 206 ? -0.347 46.939 38.312 1.00 26.70 206 PHE A N 1
ATOM 1577 C CA . PHE A 1 206 ? -0.333 47.396 39.702 1.00 26.13 206 PHE A CA 1
ATOM 1578 C C . PHE A 1 206 ? -1.439 48.402 39.941 1.00 36.89 206 PHE A C 1
ATOM 1579 O O . PHE A 1 206 ? -2.073 48.400 41.001 1.00 36.63 206 PHE A O 1
ATOM 1587 N N . GLN A 1 207 ? -1.682 49.275 38.960 1.00 43.11 207 GLN A N 1
ATOM 1588 C CA . GLN A 1 207 ? -2.723 50.279 39.112 1.00 42.31 207 GLN A CA 1
ATOM 1589 C C . GLN A 1 207 ? -4.099 49.636 39.063 1.00 33.68 207 GLN A C 1
ATOM 1590 O O . GLN A 1 207 ? -5.000 50.028 39.810 1.00 42.42 207 GLN A O 1
ATOM 1596 N N . GLU A 1 208 ? -4.274 48.636 38.202 1.00 37.96 208 GLU A N 1
ATOM 1597 C CA . GLU A 1 208 ? -5.506 47.852 38.213 1.00 40.86 208 GLU A CA 1
ATOM 1598 C C . GLU A 1 208 ? -5.780 47.305 39.613 1.00 45.56 208 GLU A C 1
ATOM 1599 O O . GLU A 1 208 ? -6.902 47.405 40.122 1.00 49.89 208 GLU A O 1
ATOM 1605 N N . LEU A 1 209 ? -4.738 46.771 40.270 1.00 39.31 209 LEU A N 1
ATOM 1606 C CA . LEU A 1 209 ? -4.885 46.201 41.610 1.00 42.60 209 LEU A CA 1
ATOM 1607 C C . LEU A 1 209 ? -5.336 47.243 42.624 1.00 40.43 209 LEU A C 1
ATOM 1608 O O . LEU A 1 209 ? -6.114 46.936 43.536 1.00 34.12 209 LEU A O 1
ATOM 1613 N N . LEU A 1 210 ? -4.828 48.473 42.504 1.00 47.57 210 LEU A N 1
ATOM 1614 C CA . LEU A 1 210 ? -5.175 49.521 43.460 1.00 43.35 210 LEU A CA 1
ATOM 1615 C C . LEU A 1 210 ? -6.676 49.794 43.460 1.00 47.48 210 LEU A C 1
ATOM 1616 O O . LEU A 1 210 ? -7.274 50.010 44.521 1.00 43.50 210 LEU A O 1
ATOM 1621 N N . VAL A 1 211 ? -7.307 49.767 42.283 1.00 49.84 211 VAL A N 1
ATOM 1622 C CA . VAL A 1 211 ? -8.739 50.039 42.222 1.00 61.78 211 VAL A CA 1
ATOM 1623 C C . VAL A 1 211 ? -9.562 48.811 42.639 1.00 62.13 211 VAL A C 1
ATOM 1624 O O . VAL A 1 211 ? -10.649 48.959 43.205 1.00 72.41 211 VAL A O 1
ATOM 1628 N N . ILE A 1 212 ? -9.053 47.598 42.398 1.00 43.98 212 ILE A N 1
ATOM 1629 C CA . ILE A 1 212 ? -9.788 46.381 42.739 1.00 41.33 212 ILE A CA 1
ATOM 1630 C C . ILE A 1 212 ? -9.785 46.144 44.242 1.00 35.02 212 ILE A C 1
ATOM 1631 O O . ILE A 1 212 ? -10.757 45.630 44.807 1.00 33.54 212 ILE A O 1
ATOM 1636 N N . ASN A 1 213 ? -8.686 46.460 44.906 1.00 34.73 213 ASN A N 1
ATOM 1637 C CA . ASN A 1 213 ? -8.518 46.111 46.315 1.00 35.98 213 ASN A CA 1
ATOM 1638 C C . ASN A 1 213 ? -7.496 47.053 46.917 1.00 39.15 213 ASN A C 1
ATOM 1639 O O . ASN A 1 213 ? -6.310 46.716 47.056 1.00 44.85 213 ASN A O 1
ATOM 1644 N N . PRO A 1 214 ? -7.919 48.272 47.291 1.00 42.83 214 PRO A N 1
ATOM 1645 C CA . PRO A 1 214 ? -6.986 49.236 47.904 1.00 36.79 214 PRO A CA 1
ATOM 1646 C C . PRO A 1 214 ? -6.440 48.827 49.266 1.00 29.02 214 PRO A C 1
ATOM 1647 O O . PRO A 1 214 ? -5.585 49.531 49.811 1.00 33.04 214 PRO A O 1
ATOM 1651 N N . VAL A 1 215 ? -6.903 47.707 49.827 1.00 30.46 215 VAL A N 1
ATOM 1652 C CA . VAL A 1 215 ? -6.327 47.220 51.080 1.00 30.69 215 VAL A CA 1
ATOM 1653 C C . VAL A 1 215 ? -5.630 45.879 50.836 1.00 35.96 215 VAL A C 1
ATOM 1654 O O . VAL A 1 215 ? -5.487 45.049 51.746 1.00 32.31 215 VAL A O 1
ATOM 1658 N N . LEU A 1 216 ? -5.145 45.687 49.610 1.00 38.43 216 LEU A N 1
ATOM 1659 C CA . LEU A 1 216 ? -4.485 44.445 49.229 1.00 31.92 216 LEU A CA 1
ATOM 1660 C C . LEU A 1 216 ? -3.125 44.299 49.909 1.00 36.23 216 LEU A C 1
ATOM 1661 O O . LEU A 1 216 ? -2.288 45.202 49.851 1.00 46.61 216 LEU A O 1
ATOM 1666 N N . GLN A 1 217 ? -2.887 43.148 50.523 1.00 39.86 217 GLN A N 1
ATOM 1667 C CA . GLN A 1 217 ? -1.540 42.815 50.982 1.00 33.53 217 GLN A CA 1
ATOM 1668 C C . GLN A 1 217 ? -0.921 41.734 50.093 1.00 33.01 217 GLN A C 1
ATOM 1669 O O . GLN A 1 217 ? -1.575 40.734 49.780 1.00 37.90 217 GLN A O 1
ATOM 1675 N N . PRO A 1 218 ? 0.320 41.960 49.622 1.00 26.79 218 PRO A N 1
ATOM 1676 C CA . PRO A 1 218 ? 1.136 43.154 49.834 1.00 17.16 218 PRO A CA 1
ATOM 1677 C C . PRO A 1 218 ? 0.635 44.399 49.065 1.00 28.31 218 PRO A C 1
ATOM 1678 O O . PRO A 1 218 ? -0.148 44.311 48.114 1.00 23.17 218 PRO A O 1
ATOM 1682 N N . ASP A 1 219 ? 1.082 45.558 49.516 1.00 30.25 219 ASP A N 1
ATOM 1683 C CA . ASP A 1 219 ? 0.603 46.825 48.999 1.00 32.17 219 ASP A CA 1
ATOM 1684 C C . ASP A 1 219 ? 0.997 46.971 47.532 1.00 32.47 219 ASP A C 1
ATOM 1685 O O . ASP A 1 219 ? 2.197 47.041 47.231 1.00 34.61 219 ASP A O 1
ATOM 1690 N N . PRO A 1 220 ? 0.048 47.011 46.594 1.00 24.82 220 PRO A N 1
ATOM 1691 C CA . PRO A 1 220 ? 0.421 47.238 45.190 1.00 30.11 220 PRO A CA 1
ATOM 1692 C C . PRO A 1 220 ? 0.995 48.629 44.924 1.00 32.93 220 PRO A C 1
ATOM 1693 O O . PRO A 1 220 ? 1.600 48.830 43.862 1.00 27.40 220 PRO A O 1
ATOM 1697 N N . ARG A 1 221 ? 0.848 49.578 45.859 1.00 31.44 221 ARG A N 1
ATOM 1698 C CA . ARG A 1 221 ? 1.460 50.893 45.690 1.00 34.41 221 ARG A CA 1
ATOM 1699 C C . ARG A 1 221 ? 2.989 50.818 45.686 1.00 39.76 221 ARG A C 1
ATOM 1700 O O . ARG A 1 221 ? 3.644 51.640 45.034 1.00 42.59 221 ARG A O 1
ATOM 1708 N N . ILE A 1 222 ? 3.576 49.867 46.420 1.00 37.19 222 ILE A N 1
ATOM 1709 C CA . ILE A 1 222 ? 5.017 49.647 46.333 1.00 28.13 222 ILE A CA 1
ATOM 1710 C C . ILE A 1 222 ? 5.412 49.406 44.889 1.00 30.73 222 ILE A C 1
ATOM 1711 O O . ILE A 1 222 ? 6.362 50.005 44.373 1.00 31.34 222 ILE A O 1
ATOM 1716 N N . GLY A 1 223 ? 4.666 48.532 44.211 1.00 23.15 223 GLY A N 1
ATOM 1717 C CA . GLY A 1 223 ? 4.919 48.273 42.801 1.00 35.24 223 GLY A CA 1
ATOM 1718 C C . GLY A 1 223 ? 4.655 49.490 41.926 1.00 36.90 223 GLY A C 1
ATOM 1719 O O . GLY A 1 223 ? 5.374 49.738 40.951 1.00 31.51 223 GLY A O 1
ATOM 1720 N N . ILE A 1 224 ? 3.613 50.259 42.250 1.00 38.99 224 ILE A N 1
ATOM 1721 C CA . ILE A 1 224 ? 3.349 51.477 41.495 1.00 39.42 224 ILE A CA 1
ATOM 1722 C C . ILE A 1 224 ? 4.568 52.382 41.552 1.00 36.44 224 ILE A C 1
ATOM 1723 O O . ILE A 1 224 ? 5.027 52.897 40.528 1.00 38.09 224 ILE A O 1
ATOM 1728 N N . GLY A 1 225 ? 5.145 52.537 42.748 1.00 35.72 225 GLY A N 1
ATOM 1729 C CA . GLY A 1 225 ? 6.307 53.396 42.897 1.00 29.77 225 GLY A CA 1
ATOM 1730 C C . GLY A 1 225 ? 7.536 52.849 42.196 1.00 43.39 225 GLY A C 1
ATOM 1731 O O . GLY A 1 225 ? 8.314 53.605 41.614 1.00 42.82 225 GLY A O 1
ATOM 1732 N N . LEU A 1 226 ? 7.733 51.529 42.237 1.00 49.10 226 LEU A N 1
ATOM 1733 C CA . LEU A 1 226 ? 8.912 50.965 41.584 1.00 47.61 226 LEU A CA 1
ATOM 1734 C C . LEU A 1 226 ? 8.821 51.106 40.071 1.00 45.90 226 LEU A C 1
ATOM 1735 O O . LEU A 1 226 ? 9.852 51.229 39.398 1.00 41.76 226 LEU A O 1
ATOM 1740 N N . CYS A 1 227 ? 7.601 51.105 39.527 1.00 39.90 227 CYS A N 1
ATOM 1741 C CA . CYS A 1 227 ? 7.417 51.280 38.089 1.00 41.78 227 CYS A CA 1
ATOM 1742 C C . CYS A 1 227 ? 7.697 52.719 37.677 1.00 49.22 227 CYS A C 1
ATOM 1743 O O . CYS A 1 227 ? 8.433 52.971 36.713 1.00 50.94 227 CYS A O 1
ATOM 1746 N N . PHE A 1 228 ? 7.127 53.678 38.408 1.00 44.60 228 PHE A N 1
ATOM 1747 C CA . PHE A 1 228 ? 7.443 55.080 38.178 1.00 38.91 228 PHE A CA 1
ATOM 1748 C C . PHE A 1 228 ? 8.946 55.322 38.248 1.00 43.39 228 PHE A C 1
ATOM 1749 O O . PHE A 1 228 ? 9.531 55.975 37.373 1.00 50.12 228 PHE A O 1
ATOM 1757 N N . TRP A 1 229 ? 9.591 54.768 39.273 1.00 42.12 229 TRP A N 1
ATOM 1758 C CA . TRP A 1 229 ? 11.024 54.971 39.462 1.00 42.85 229 TRP A CA 1
ATOM 1759 C C . TRP A 1 229 ? 11.824 54.441 38.281 1.00 44.90 229 TRP A C 1
ATOM 1760 O O . TRP A 1 229 ? 12.688 55.137 37.745 1.00 60.72 229 TRP A O 1
ATOM 1771 N N . GLN A 1 230 ? 11.555 53.206 37.863 1.00 42.84 230 GLN A N 1
ATOM 1772 C CA . GLN A 1 230 ? 12.246 52.679 36.697 1.00 46.91 230 GLN A CA 1
ATOM 1773 C C . GLN A 1 230 ? 11.858 53.407 35.413 1.00 47.54 230 GLN A C 1
ATOM 1774 O O . GLN A 1 230 ? 12.604 53.337 34.430 1.00 42.12 230 GLN A O 1
ATOM 1780 N N . LEU A 1 231 ? 10.722 54.105 35.392 1.00 49.03 231 LEU A N 1
ATOM 1781 C CA . LEU A 1 231 ? 10.362 54.936 34.251 1.00 47.29 231 LEU A CA 1
ATOM 1782 C C . LEU A 1 231 ? 10.802 56.390 34.412 1.00 52.52 231 LEU A C 1
ATOM 1783 O O . LEU A 1 231 ? 10.365 57.244 33.632 1.00 56.54 231 LEU A O 1
ATOM 1788 N N . LYS A 1 232 ? 11.634 56.690 35.407 1.00 54.12 232 LYS A N 1
ATOM 1789 C CA . LYS A 1 232 ? 12.316 57.973 35.640 1.00 56.46 232 LYS A CA 1
ATOM 1790 C C . LYS A 1 232 ? 11.425 59.077 36.226 1.00 53.91 232 LYS A C 1
ATOM 1791 O O . LYS A 1 232 ? 11.926 60.185 36.442 1.00 68.90 232 LYS A O 1
ATOM 1797 N N . ASP A 1 233 ? 10.152 58.821 36.519 1.00 48.64 233 ASP A N 1
ATOM 1798 C CA . ASP A 1 233 ? 9.301 59.778 37.235 1.00 51.91 233 ASP A CA 1
ATOM 1799 C C . ASP A 1 233 ? 9.474 59.601 38.752 1.00 59.11 233 ASP A C 1
ATOM 1800 O O . ASP A 1 233 ? 8.560 59.242 39.491 1.00 61.15 233 ASP A O 1
ATOM 1805 N N . SER A 1 234 ? 10.693 59.874 39.214 1.00 60.09 234 SER A N 1
ATOM 1806 C CA . SER A 1 234 ? 11.039 59.693 40.618 1.00 60.88 234 SER A CA 1
ATOM 1807 C C . SER A 1 234 ? 10.176 60.517 41.568 1.00 60.49 234 SER A C 1
ATOM 1808 O O . SER A 1 234 ? 10.122 60.201 42.761 1.00 64.09 234 SER A O 1
ATOM 1811 N N . LYS A 1 235 ? 9.510 61.564 41.086 1.00 68.81 235 LYS A N 1
ATOM 1812 C CA . LYS A 1 235 ? 8.621 62.324 41.961 1.00 76.46 235 LYS A CA 1
ATOM 1813 C C . LYS A 1 235 ? 7.451 61.472 42.438 1.00 65.16 235 LYS A C 1
ATOM 1814 O O . LYS A 1 235 ? 7.133 61.450 43.634 1.00 57.95 235 LYS A O 1
ATOM 1828 N N . ALA A 1 237 ? 6.994 57.990 42.109 1.00 44.93 237 ALA A N 1
ATOM 1829 C CA . ALA A 1 237 ? 7.518 56.861 42.859 1.00 41.94 237 ALA A CA 1
ATOM 1830 C C . ALA A 1 237 ? 7.473 57.177 44.346 1.00 46.03 237 ALA A C 1
ATOM 1831 O O . ALA A 1 237 ? 6.945 56.397 45.149 1.00 45.38 237 ALA A O 1
ATOM 1833 N N . ILE A 1 238 ? 7.969 58.362 44.711 1.00 46.77 238 ILE A N 1
ATOM 1834 C CA . ILE A 1 238 ? 8.039 58.748 46.115 1.00 42.89 238 ILE A CA 1
ATOM 1835 C C . ILE A 1 238 ? 6.650 59.007 46.669 1.00 42.44 238 ILE A C 1
ATOM 1836 O O . ILE A 1 238 ? 6.389 58.759 47.852 1.00 47.31 238 ILE A O 1
ATOM 1841 N N . LYS A 1 239 ? 5.721 59.463 45.832 1.00 42.11 239 LYS A N 1
ATOM 1842 C CA . LYS A 1 239 ? 4.369 59.669 46.335 1.00 51.96 239 LYS A CA 1
ATOM 1843 C C . LYS A 1 239 ? 3.662 58.339 46.560 1.00 52.91 239 LYS A C 1
ATOM 1844 O O . LYS A 1 239 ? 2.945 58.188 47.554 1.00 57.81 239 LYS A O 1
ATOM 1850 N N . SER A 1 240 ? 3.862 57.366 45.658 1.00 51.43 240 SER A N 1
ATOM 1851 C CA . SER A 1 240 ? 3.295 56.033 45.860 1.00 54.62 240 SER A CA 1
ATOM 1852 C C . SER A 1 240 ? 3.768 55.447 47.180 1.00 46.86 240 SER A C 1
ATOM 1853 O O . SER A 1 240 ? 2.973 54.893 47.953 1.00 37.32 240 SER A O 1
ATOM 1856 N N . TRP A 1 241 ? 5.073 55.580 47.447 1.00 37.79 241 TRP A N 1
ATOM 1857 C CA . TRP A 1 241 ? 5.694 54.963 48.611 1.00 38.56 241 TRP A CA 1
ATOM 1858 C C . TRP A 1 241 ? 5.248 55.636 49.897 1.00 48.64 241 TRP A C 1
ATOM 1859 O O . TRP A 1 241 ? 5.022 54.963 50.912 1.00 50.34 241 TRP A O 1
ATOM 1870 N N . GLN A 1 242 ? 5.094 56.960 49.866 1.00 50.61 242 GLN A N 1
ATOM 1871 C CA . GLN A 1 242 ? 4.602 57.668 51.039 1.00 53.49 242 GLN A CA 1
ATOM 1872 C C . GLN A 1 242 ? 3.146 57.336 51.319 1.00 50.81 242 GLN A C 1
ATOM 1873 O O . GLN A 1 242 ? 2.728 57.331 52.484 1.00 56.46 242 GLN A O 1
ATOM 1879 N N . ARG A 1 243 ? 2.369 57.039 50.274 1.00 40.14 243 ARG A N 1
ATOM 1880 C CA . ARG A 1 243 ? 0.991 56.604 50.474 1.00 42.15 243 ARG A CA 1
ATOM 1881 C C . ARG A 1 243 ? 0.960 55.212 51.083 1.00 53.72 243 ARG A C 1
ATOM 1882 O O . ARG A 1 243 ? 0.113 54.909 51.933 1.00 60.17 243 ARG A O 1
ATOM 1890 N N . ALA A 1 244 ? 1.899 54.359 50.675 1.00 52.98 244 ALA A N 1
ATOM 1891 C CA . ALA A 1 244 ? 2.007 53.040 51.276 1.00 48.58 244 ALA A CA 1
ATOM 1892 C C . ALA A 1 244 ? 2.369 53.155 52.751 1.00 46.94 244 ALA A C 1
ATOM 1893 O O . ALA A 1 244 ? 1.700 52.579 53.614 1.00 41.49 244 ALA A O 1
ATOM 1895 N N . LEU A 1 245 ? 3.416 53.922 53.057 1.00 50.85 245 LEU A N 1
ATOM 1896 C CA . LEU A 1 245 ? 3.862 54.071 54.436 1.00 48.80 245 LEU A CA 1
ATOM 1897 C C . LEU A 1 245 ? 2.837 54.805 55.288 1.00 48.66 245 LEU A C 1
ATOM 1898 O O . LEU A 1 245 ? 2.851 54.670 56.516 1.00 57.72 245 LEU A O 1
ATOM 1903 N N . GLN A 1 246 ? 1.932 55.552 54.662 1.00 47.15 246 GLN A N 1
ATOM 1904 C CA . GLN A 1 246 ? 0.884 56.245 55.404 1.00 56.60 246 GLN A CA 1
ATOM 1905 C C . GLN A 1 246 ? -0.232 55.284 55.797 1.00 54.39 246 GLN A C 1
ATOM 1906 O O . GLN A 1 246 ? -0.667 55.264 56.953 1.00 55.43 246 GLN A O 1
ATOM 1912 N N . LEU A 1 247 ? -0.686 54.458 54.856 1.00 50.25 247 LEU A N 1
ATOM 1913 C CA . LEU A 1 247 ? -1.758 53.524 55.160 1.00 48.68 247 LEU A CA 1
ATOM 1914 C C . LEU A 1 247 ? -1.336 52.420 56.120 1.00 50.22 247 LEU A C 1
ATOM 1915 O O . LEU A 1 247 ? -2.204 51.702 56.627 1.00 58.15 247 LEU A O 1
ATOM 1920 N N . ASN A 1 248 ? -0.048 52.284 56.402 1.00 41.81 248 ASN A N 1
ATOM 1921 C CA . ASN A 1 248 ? 0.478 51.166 57.174 1.00 39.00 248 ASN A CA 1
ATOM 1922 C C . ASN A 1 248 ? 1.921 51.476 57.568 1.00 45.60 248 ASN A C 1
ATOM 1923 O O . ASN A 1 248 ? 2.862 51.065 56.874 1.00 46.12 248 ASN A O 1
ATOM 1928 N N . PRO A 1 249 ? 2.134 52.234 58.650 1.00 49.03 249 PRO A N 1
ATOM 1929 C CA . PRO A 1 249 ? 3.509 52.607 59.031 1.00 56.11 249 PRO A CA 1
ATOM 1930 C C . PRO A 1 249 ? 4.396 51.433 59.420 1.00 53.03 249 PRO A C 1
ATOM 1931 O O . PRO A 1 249 ? 5.600 51.629 59.628 1.00 47.94 249 PRO A O 1
ATOM 1935 N N . LYS A 1 250 ? 3.860 50.226 59.527 1.00 56.18 250 LYS A N 1
ATOM 1936 C CA . LYS A 1 250 ? 4.726 49.080 59.740 1.00 55.79 250 LYS A CA 1
ATOM 1937 C C . LYS A 1 250 ? 5.382 48.623 58.439 1.00 52.42 250 LYS A C 1
ATOM 1938 O O . LYS A 1 250 ? 6.266 47.758 58.468 1.00 57.91 250 LYS A O 1
ATOM 1944 N N . ASN A 1 251 ? 5.042 49.238 57.303 1.00 41.02 251 ASN A N 1
ATOM 1945 C CA . ASN A 1 251 ? 5.584 48.730 56.049 1.00 31.83 251 ASN A CA 1
ATOM 1946 C C . ASN A 1 251 ? 7.052 49.121 55.909 1.00 33.33 251 ASN A C 1
ATOM 1947 O O . ASN A 1 251 ? 7.386 50.192 55.396 1.00 34.10 251 ASN A O 1
ATOM 1952 N N . THR A 1 252 ? 7.942 48.241 56.359 1.00 38.56 252 THR A N 1
ATOM 1953 C CA . THR A 1 252 ? 9.359 48.572 56.336 1.00 39.98 252 THR A CA 1
ATOM 1954 C C . THR A 1 252 ? 9.837 48.874 54.922 1.00 42.37 252 THR A C 1
ATOM 1955 O O . THR A 1 252 ? 10.606 49.817 54.713 1.00 48.37 252 THR A O 1
ATOM 1959 N N . SER A 1 253 ? 9.369 48.112 53.934 1.00 40.13 253 SER A N 1
ATOM 1960 C CA . SER A 1 253 ? 9.810 48.353 52.568 1.00 36.20 253 SER A CA 1
ATOM 1961 C C . SER A 1 253 ? 9.445 49.756 52.110 1.00 40.64 253 SER A C 1
ATOM 1962 O O . SER A 1 253 ? 10.248 50.430 51.455 1.00 38.65 253 SER A O 1
ATOM 1965 N N . ALA A 1 254 ? 8.234 50.207 52.436 1.00 37.40 254 ALA A N 1
ATOM 1966 C CA . ALA A 1 254 ? 7.852 51.580 52.144 1.00 37.90 254 ALA A CA 1
ATOM 1967 C C . ALA A 1 254 ? 8.809 52.567 52.808 1.00 42.06 254 ALA A C 1
ATOM 1968 O O . ALA A 1 254 ? 9.303 53.500 52.166 1.00 50.10 254 ALA A O 1
ATOM 1970 N N . SER A 1 255 ? 9.103 52.362 54.091 1.00 38.87 255 SER A N 1
ATOM 1971 C CA . SER A 1 255 ? 9.998 53.271 54.801 1.00 46.35 255 SER A CA 1
ATOM 1972 C C . SER A 1 255 ? 11.348 53.396 54.099 1.00 47.28 255 SER A C 1
ATOM 1973 O O . SER A 1 255 ? 11.804 54.503 53.798 1.00 54.29 255 SER A O 1
ATOM 1976 N N . ILE A 1 256 ? 12.008 52.266 53.844 1.00 42.93 256 ILE A N 1
ATOM 1977 C CA . ILE A 1 256 ? 13.320 52.302 53.204 1.00 40.99 256 ILE A CA 1
ATOM 1978 C C . ILE A 1 256 ? 13.237 52.925 51.820 1.00 43.39 256 ILE A C 1
ATOM 1979 O O . ILE A 1 256 ? 14.190 53.565 51.360 1.00 44.26 256 ILE A O 1
ATOM 1984 N N . LEU A 1 257 ? 12.110 52.756 51.128 1.00 37.06 257 LEU A N 1
ATOM 1985 C CA . LEU A 1 257 ? 11.990 53.357 49.804 1.00 37.79 257 LEU A CA 1
ATOM 1986 C C . LEU A 1 257 ? 11.779 54.860 49.909 1.00 50.90 257 LEU A C 1
ATOM 1987 O O . LEU A 1 257 ? 12.356 55.628 49.130 1.00 54.09 257 LEU A O 1
ATOM 1992 N N . VAL A 1 258 ? 10.956 55.299 50.862 1.00 49.29 258 VAL A N 1
ATOM 1993 C CA . VAL A 1 258 ? 10.724 56.726 51.017 1.00 51.25 258 VAL A CA 1
ATOM 1994 C C . VAL A 1 258 ? 12.028 57.437 51.342 1.00 59.14 258 VAL A C 1
ATOM 1995 O O . VAL A 1 258 ? 12.327 58.501 50.783 1.00 68.34 258 VAL A O 1
ATOM 1999 N N . LEU A 1 259 ? 12.839 56.857 52.229 1.00 51.83 259 LEU A N 1
ATOM 2000 C CA . LEU A 1 259 ? 14.064 57.545 52.620 1.00 56.33 259 LEU A CA 1
ATOM 2001 C C . LEU A 1 259 ? 15.144 57.417 51.550 1.00 69.19 259 LEU A C 1
ATOM 2002 O O . LEU A 1 259 ? 15.851 58.389 51.266 1.00 77.96 259 LEU A O 1
ATOM 2007 N N . LEU A 1 260 ? 15.286 56.240 50.937 1.00 70.06 260 LEU A N 1
ATOM 2008 C CA . LEU A 1 260 ? 16.255 56.106 49.855 1.00 69.23 260 LEU A CA 1
ATOM 2009 C C . LEU A 1 260 ? 15.877 56.975 48.661 1.00 76.19 260 LEU A C 1
ATOM 2010 O O . LEU A 1 260 ? 16.755 57.439 47.925 1.00 81.50 260 LEU A O 1
ATOM 2015 N N . GLY A 1 261 ? 14.585 57.225 48.467 1.00 71.56 261 GLY A N 1
ATOM 2016 C CA . GLY A 1 261 ? 14.130 58.069 47.384 1.00 62.43 261 GLY A CA 1
ATOM 2017 C C . GLY A 1 261 ? 14.325 59.536 47.690 1.00 68.46 261 GLY A C 1
ATOM 2018 O O . GLY A 1 261 ? 14.850 60.277 46.858 1.00 75.94 261 GLY A O 1
ATOM 2019 N N . GLU A 1 262 ? 13.915 59.971 48.884 1.00 69.95 262 GLU A N 1
ATOM 2020 C CA . GLU A 1 262 ? 14.129 61.358 49.291 1.00 72.76 262 GLU A CA 1
ATOM 2021 C C . GLU A 1 262 ? 15.606 61.715 49.416 1.00 79.32 262 GLU A C 1
ATOM 2022 O O . GLU A 1 262 ? 15.951 62.903 49.402 1.00 89.33 262 GLU A O 1
ATOM 2028 N N . PHE A 1 263 ? 16.481 60.721 49.544 1.00 74.75 263 PHE A N 1
ATOM 2029 C CA . PHE A 1 263 ? 17.925 60.927 49.652 1.00 75.49 263 PHE A CA 1
ATOM 2030 C C . PHE A 1 263 ? 18.586 60.977 48.281 1.00 83.34 263 PHE A C 1
ATOM 2031 O O . PHE A 1 263 ? 19.630 60.369 48.034 1.00 83.60 263 PHE A O 1
ATOM 2039 N N . ARG A 1 264 ? 17.952 61.684 47.355 1.00 91.97 264 ARG A N 1
ATOM 2040 C CA . ARG A 1 264 ? 18.543 62.006 46.063 1.00 91.87 264 ARG A CA 1
ATOM 2041 C C . ARG A 1 264 ? 18.197 63.441 45.684 1.00 88.27 264 ARG A C 1
ATOM 2042 O O . ARG A 1 264 ? 17.166 63.963 46.109 1.00 84.69 264 ARG A O 1
ATOM 2050 N N . ALA A 1 283 ? 26.545 65.907 56.063 1.00 102.69 283 ALA A N 1
ATOM 2051 C CA . ALA A 1 283 ? 25.235 66.515 56.269 1.00 108.00 283 ALA A CA 1
ATOM 2052 C C . ALA A 1 283 ? 24.126 65.524 55.952 1.00 116.02 283 ALA A C 1
ATOM 2053 O O . ALA A 1 283 ? 23.634 64.824 56.846 1.00 112.13 283 ALA A O 1
ATOM 2055 N N . LEU A 1 284 ? 23.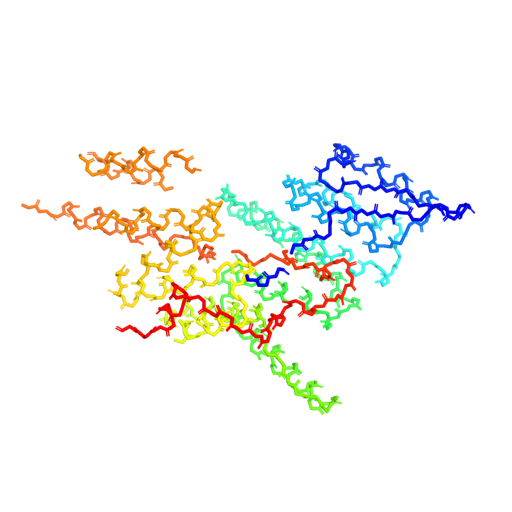748 65.479 54.668 1.00 120.06 284 LEU A N 1
ATOM 2056 C CA . LEU A 1 284 ? 22.652 64.622 54.210 1.00 112.76 284 LEU A CA 1
ATOM 2057 C C . LEU A 1 284 ? 22.823 63.182 54.677 1.00 101.45 284 LEU A C 1
ATOM 2058 O O . LEU A 1 284 ? 21.913 62.600 55.281 1.00 102.62 284 LEU A O 1
ATOM 2063 N N . SER A 1 285 ? 23.997 62.597 54.417 1.00 92.59 285 SER A N 1
ATOM 2064 C CA . SER A 1 285 ? 24.296 61.208 54.755 1.00 83.70 285 SER A CA 1
ATOM 2065 C C . SER A 1 285 ? 24.395 60.993 56.265 1.00 94.73 285 SER A C 1
ATOM 2066 O O . SER A 1 285 ? 24.794 59.915 56.724 1.00 82.12 285 SER A O 1
ATOM 2069 N N . ASP A 1 286 ? 24.061 62.021 57.045 1.00 113.07 286 ASP A N 1
ATOM 2070 C CA . ASP A 1 286 ? 23.812 61.841 58.467 1.00 114.50 286 ASP A CA 1
ATOM 2071 C C . ASP A 1 286 ? 22.319 61.838 58.764 1.00 105.22 286 ASP A C 1
ATOM 2072 O O . ASP A 1 286 ? 21.851 61.024 59.567 1.00 97.24 286 ASP A O 1
ATOM 2077 N N . LEU A 1 287 ? 21.560 62.708 58.089 1.00 106.11 287 LEU A N 1
ATOM 2078 C CA . LEU A 1 287 ? 20.145 62.885 58.395 1.00 109.34 287 LEU A CA 1
ATOM 2079 C C . LEU A 1 287 ? 19.332 61.617 58.175 1.00 111.14 287 LEU A C 1
ATOM 2080 O O . LEU A 1 287 ? 18.225 61.505 58.714 1.00 112.91 287 LEU A O 1
ATOM 2085 N N . ASN A 1 288 ? 19.846 60.655 57.408 1.00 110.94 288 ASN A N 1
ATOM 2086 C CA . ASN A 1 288 ? 19.080 59.452 57.132 1.00 106.91 288 ASN A CA 1
ATOM 2087 C C . ASN A 1 288 ? 19.656 58.180 57.736 1.00 100.49 288 ASN A C 1
ATOM 2088 O O . ASN A 1 288 ? 18.924 57.196 57.840 1.00 95.86 288 ASN A O 1
ATOM 2093 N N . ASN A 1 289 ? 20.927 58.169 58.148 1.00 102.67 289 ASN A N 1
ATOM 2094 C CA . ASN A 1 289 ? 21.401 57.078 58.996 1.00 94.11 289 ASN A CA 1
ATOM 2095 C C . ASN A 1 289 ? 20.680 57.082 60.332 1.00 92.52 289 ASN A C 1
ATOM 2096 O O . ASN A 1 289 ? 20.487 56.024 60.943 1.00 89.08 289 ASN A O 1
ATOM 2101 N N . ILE A 1 290 ? 20.292 58.267 60.801 1.00 96.78 290 ILE A N 1
ATOM 2102 C CA . ILE A 1 290 ? 19.507 58.382 62.021 1.00 99.05 290 ILE A CA 1
ATOM 2103 C C . ILE A 1 290 ? 18.041 58.057 61.748 1.00 91.86 290 ILE A C 1
ATOM 2104 O O . ILE A 1 290 ? 17.358 57.471 62.598 1.00 82.14 290 ILE A O 1
ATOM 2109 N N . PHE A 1 291 ? 17.532 58.407 60.566 1.00 93.88 291 PHE A N 1
ATOM 2110 C CA . PHE A 1 291 ? 16.196 57.960 60.202 1.00 94.56 291 PHE A CA 1
ATOM 2111 C C . PHE A 1 291 ? 16.183 56.508 59.746 1.00 84.91 291 PHE A C 1
ATOM 2112 O O . PHE A 1 291 ? 15.132 55.866 59.818 1.00 82.97 291 PHE A O 1
ATOM 2120 N N . SER A 1 292 ? 17.323 55.969 59.305 1.00 78.12 292 SER A N 1
ATOM 2121 C CA . SER A 1 292 ? 17.413 54.551 58.980 1.00 69.85 292 SER A CA 1
ATOM 2122 C C . SER A 1 292 ? 17.634 53.664 60.195 1.00 74.48 292 SER A C 1
ATOM 2123 O O . SER A 1 292 ? 17.651 52.439 60.040 1.00 65.96 292 SER A O 1
ATOM 2126 N N . GLU A 1 293 ? 17.821 54.225 61.389 1.00 87.88 293 GLU A N 1
ATOM 2127 C CA . GLU A 1 293 ? 17.903 53.387 62.575 1.00 93.31 293 GLU A CA 1
ATOM 2128 C C . GLU A 1 293 ? 16.558 53.213 63.261 1.00 93.45 293 GLU A C 1
ATOM 2129 O O . GLU A 1 293 ? 16.392 52.254 64.022 1.00 97.68 293 GLU A O 1
ATOM 2135 N N . ASN A 1 294 ? 15.597 54.101 62.992 1.00 87.56 294 ASN A N 1
ATOM 2136 C CA . ASN A 1 294 ? 14.245 53.972 63.523 1.00 86.66 294 ASN A CA 1
ATOM 2137 C C . ASN A 1 294 ? 13.656 52.619 63.153 1.00 89.02 294 ASN A C 1
ATOM 2138 O O . ASN A 1 294 ? 13.487 51.752 64.017 1.00 89.93 294 ASN A O 1
ATOM 2143 N N . GLN A 1 295 ? 13.358 52.427 61.874 1.00 93.72 295 GLN A N 1
ATOM 2144 C CA . GLN A 1 295 ? 12.836 51.156 61.369 1.00 91.85 295 GLN A CA 1
ATOM 2145 C C . GLN A 1 295 ? 13.882 50.056 61.522 1.00 83.90 295 GLN A C 1
ATOM 2146 O O . GLN A 1 295 ? 13.554 48.876 61.600 1.00 82.11 295 GLN A O 1
ATOM 2152 N N . VAL A 1 299 ? 20.923 47.697 54.166 1.00 64.72 299 VAL A N 1
ATOM 2153 C CA . VAL A 1 299 ? 20.966 49.031 53.579 1.00 63.69 299 VAL A CA 1
ATOM 2154 C C . VAL A 1 299 ? 21.955 49.907 54.324 1.00 68.15 299 VAL A C 1
ATOM 2155 O O . VAL A 1 299 ? 22.689 50.671 53.702 1.00 67.59 299 VAL A O 1
ATOM 2159 N N . LEU A 1 300 ? 21.980 49.794 55.660 1.00 77.44 300 LEU A N 1
ATOM 2160 C CA . LEU A 1 300 ? 22.828 50.664 56.474 1.00 77.83 300 LEU A CA 1
ATOM 2161 C C . LEU A 1 300 ? 24.309 50.353 56.298 1.00 64.06 300 LEU A C 1
ATOM 2162 O O . LEU A 1 300 ? 25.144 51.234 56.528 1.00 64.89 300 LEU A O 1
ATOM 2167 N N . LEU A 1 301 ? 24.650 49.134 55.882 1.00 49.50 301 LEU A N 1
ATOM 2168 C CA . LEU A 1 301 ? 26.030 48.807 55.548 1.00 53.53 301 LEU A CA 1
ATOM 2169 C C . LEU A 1 301 ? 26.518 49.642 54.373 1.00 66.05 301 LEU A C 1
ATOM 2170 O O . LEU A 1 301 ? 27.336 50.551 54.556 1.00 66.17 301 LEU A O 1
ATOM 2175 N N . THR A 1 302 ? 26.019 49.339 53.165 1.00 77.27 302 THR A N 1
ATOM 2176 C CA . THR A 1 302 ? 26.490 50.029 51.962 1.00 75.98 302 THR A CA 1
ATOM 2177 C C . THR A 1 302 ? 26.281 51.531 52.051 1.00 68.44 302 THR A C 1
ATOM 2178 O O . THR A 1 302 ? 27.029 52.292 51.431 1.00 77.86 302 THR A O 1
ATOM 2182 N N . LEU A 1 303 ? 25.283 51.979 52.814 1.00 53.50 303 LEU A N 1
ATOM 2183 C CA . LEU A 1 303 ? 25.207 53.399 53.137 1.00 52.90 303 LEU A CA 1
ATOM 2184 C C . LEU A 1 303 ? 26.445 53.870 53.880 1.00 60.10 303 LEU A C 1
ATOM 2185 O O . LEU A 1 303 ? 26.858 55.019 53.703 1.00 75.33 303 LEU A O 1
ATOM 2190 N N . LEU A 1 304 ? 27.048 53.015 54.721 1.00 58.68 304 LEU A N 1
ATOM 2191 C CA . LEU A 1 304 ? 28.286 53.380 55.410 1.00 55.01 304 LEU A CA 1
ATOM 2192 C C . LEU A 1 304 ? 29.528 53.148 54.561 1.00 59.55 304 LEU A C 1
ATOM 2193 O O . LEU A 1 304 ? 30.514 53.876 54.727 1.00 70.48 304 LEU A O 1
ATOM 2198 N N . GLN A 1 305 ? 29.513 52.162 53.654 1.00 52.00 305 GLN A N 1
ATOM 2199 C CA . GLN A 1 305 ? 30.543 52.113 52.617 1.00 62.21 305 GLN A CA 1
ATOM 2200 C C . GLN A 1 305 ? 30.652 53.444 51.878 1.00 77.71 305 GLN A C 1
ATOM 2201 O O . GLN A 1 305 ? 31.759 53.921 51.589 1.00 79.30 305 GLN A O 1
ATOM 2207 N N . THR A 1 306 ? 29.511 54.059 51.564 1.00 85.76 306 THR A N 1
ATOM 2208 C CA . THR A 1 306 ? 29.525 55.319 50.835 1.00 87.82 306 THR A CA 1
ATOM 2209 C C . THR A 1 306 ? 29.995 56.494 51.677 1.00 91.01 306 THR A C 1
ATOM 2210 O O . THR A 1 306 ? 29.975 57.616 51.172 1.00 99.30 306 THR A O 1
ATOM 2214 N N . TYR A 1 307 ? 30.393 56.292 52.934 1.00 85.67 307 TYR A N 1
ATOM 2215 C CA . TYR A 1 307 ? 31.165 57.323 53.613 1.00 86.33 307 TYR A CA 1
ATOM 2216 C C . TYR A 1 307 ? 32.644 57.268 53.226 1.00 94.99 307 TYR A C 1
ATOM 2217 O O . TYR A 1 307 ? 33.352 58.259 53.424 1.00 109.16 307 TYR A O 1
ATOM 2226 N N . TYR A 1 308 ? 33.100 56.170 52.616 1.00 92.06 308 TYR A N 1
ATOM 2227 C CA . TYR A 1 308 ? 34.483 55.992 52.134 1.00 95.63 308 TYR A CA 1
ATOM 2228 C C . TYR A 1 308 ? 35.549 56.711 52.979 1.00 106.86 308 TYR A C 1
ATOM 2229 O O . TYR A 1 308 ? 36.204 57.660 52.530 1.00 113.95 308 TYR A O 1
ATOM 2238 N N . GLN A 1 328 ? 34.423 68.940 41.205 1.00 112.17 1041 GLN A N 1
ATOM 2239 C CA . GLN A 1 328 ? 34.371 67.543 40.775 1.00 112.38 1041 GLN A CA 1
ATOM 2240 C C . GLN A 1 328 ? 33.491 66.666 41.687 1.00 101.25 1041 GLN A C 1
ATOM 2241 O O . GLN A 1 328 ? 33.897 66.240 42.794 1.00 81.07 1041 GLN A O 1
ATOM 2247 N N . LEU A 1 329 ? 32.278 66.400 41.195 1.00 101.99 1042 LEU A N 1
ATOM 2248 C CA . LEU A 1 329 ? 31.305 65.590 41.917 1.00 93.12 1042 LEU A CA 1
ATOM 2249 C C . LEU A 1 329 ? 31.029 64.289 41.173 1.00 81.33 1042 LEU A C 1
ATOM 2250 O O . LEU A 1 329 ? 29.874 63.902 40.952 1.00 67.32 1042 LEU A O 1
ATOM 2255 N N . ILE A 1 330 ? 32.106 63.624 40.758 1.00 81.41 1043 ILE A N 1
ATOM 2256 C CA . ILE A 1 330 ? 32.064 62.181 40.570 1.00 77.36 1043 ILE A CA 1
ATOM 2257 C C . ILE A 1 330 ? 31.403 61.517 41.772 1.00 71.70 1043 ILE A C 1
ATOM 2258 O O . ILE A 1 330 ? 30.657 60.536 41.623 1.00 64.53 1043 ILE A O 1
ATOM 2263 N N . ASN A 1 331 ? 31.633 62.064 42.976 1.00 62.07 1044 ASN A N 1
ATOM 2264 C CA . ASN A 1 331 ? 31.077 61.479 44.191 1.00 67.85 1044 ASN A CA 1
ATOM 2265 C C . ASN A 1 331 ? 29.551 61.522 44.210 1.00 65.78 1044 ASN A C 1
ATOM 2266 O O . ASN A 1 331 ? 28.909 60.571 44.673 1.00 66.58 1044 ASN A O 1
ATOM 2271 N N . SER A 1 332 ? 28.947 62.614 43.736 1.00 57.25 1045 SER A N 1
ATOM 2272 C CA . SER A 1 332 ? 27.491 62.704 43.789 1.00 63.92 1045 SER A CA 1
ATOM 2273 C C . SER A 1 332 ? 26.832 61.659 42.898 1.00 60.92 1045 SER A C 1
ATOM 2274 O O . SER A 1 332 ? 25.740 61.171 43.218 1.00 51.29 1045 SER A O 1
ATOM 2277 N N . LEU A 1 333 ? 27.483 61.297 41.790 1.00 57.09 1046 LEU A N 1
ATOM 2278 C CA . LEU A 1 333 ? 27.021 60.192 40.965 1.00 52.44 1046 LEU A CA 1
ATOM 2279 C C . LEU A 1 333 ? 27.275 58.834 41.612 1.00 53.48 1046 LEU A C 1
ATOM 2280 O O . LEU A 1 333 ? 26.605 57.853 41.271 1.00 51.01 1046 LEU A O 1
ATOM 2285 N N . TYR A 1 334 ? 28.226 58.754 42.535 1.00 55.48 1047 TYR A N 1
ATOM 2286 C CA . TYR A 1 334 ? 28.487 57.508 43.243 1.00 47.90 1047 TYR A CA 1
ATOM 2287 C C . TYR A 1 334 ? 27.397 57.237 44.269 1.00 45.58 1047 TYR A C 1
ATOM 2288 O O . TYR A 1 334 ? 26.796 56.158 44.280 1.00 43.19 1047 TYR A O 1
ATOM 2297 N N . ILE A 1 335 ? 27.120 58.204 45.142 1.00 52.63 1048 ILE A N 1
ATOM 2298 C CA . ILE A 1 335 ? 26.018 58.019 46.081 1.00 51.82 1048 ILE A CA 1
ATOM 2299 C C . ILE A 1 335 ? 24.709 57.826 45.319 1.00 59.84 1048 ILE A C 1
ATOM 2300 O O . ILE A 1 335 ? 23.870 56.996 45.691 1.00 61.10 1048 ILE A O 1
ATOM 2305 N N . LYS A 1 336 ? 24.552 58.536 44.197 1.00 71.87 1049 LYS A N 1
ATOM 2306 C CA . LYS A 1 336 ? 23.360 58.401 43.362 1.00 62.55 1049 LYS A CA 1
ATOM 2307 C C . LYS A 1 336 ? 23.235 56.984 42.793 1.00 56.16 1049 LYS A C 1
ATOM 2308 O O . LYS A 1 336 ? 22.165 56.365 42.881 1.00 49.95 1049 LYS A O 1
ATOM 2314 N N . THR A 1 337 ? 24.316 56.446 42.210 1.00 42.48 1050 THR A N 1
ATOM 2315 C CA . THR A 1 337 ? 24.263 55.079 41.685 1.00 40.70 1050 THR A CA 1
ATOM 2316 C C . THR A 1 337 ? 23.964 54.082 42.789 1.00 48.10 1050 THR A C 1
ATOM 2317 O O . THR A 1 337 ? 23.127 53.186 42.627 1.00 51.73 1050 THR A O 1
ATOM 2321 N N . ASN A 1 338 ? 24.662 54.212 43.917 1.00 48.46 1051 ASN A N 1
ATOM 2322 C CA . ASN A 1 338 ? 24.515 53.239 44.991 1.00 53.98 1051 ASN A CA 1
ATOM 2323 C C . ASN A 1 338 ? 23.092 53.216 45.531 1.00 55.16 1051 ASN A C 1
ATOM 2324 O O . ASN A 1 338 ? 22.526 52.139 45.753 1.00 60.22 1051 ASN A O 1
ATOM 2329 N N . VAL A 1 339 ? 22.498 54.389 45.755 1.00 54.76 1052 VAL A N 1
ATOM 2330 C CA . VAL A 1 339 ? 21.117 54.429 46.229 1.00 49.11 1052 VAL A CA 1
ATOM 2331 C C . VAL A 1 339 ? 20.202 53.725 45.239 1.00 54.38 1052 VAL A C 1
ATOM 2332 O O . VAL A 1 339 ? 19.294 52.984 45.629 1.00 56.99 1052 VAL A O 1
ATOM 2336 N N . THR A 1 340 ? 20.445 53.926 43.940 1.00 60.72 1053 THR A N 1
ATOM 2337 C CA . THR A 1 340 ? 19.656 53.261 42.907 1.00 49.33 1053 THR A CA 1
ATOM 2338 C C . THR A 1 340 ? 19.850 51.751 42.949 1.00 57.12 1053 THR A C 1
ATOM 2339 O O . THR A 1 340 ? 18.879 50.988 42.850 1.00 57.70 1053 THR A O 1
ATOM 2343 N N . ASN A 1 341 ? 21.096 51.299 43.101 1.00 57.70 1054 ASN A N 1
ATOM 2344 C CA . ASN A 1 341 ? 21.353 49.865 43.121 1.00 53.14 1054 ASN A CA 1
ATOM 2345 C C . ASN A 1 341 ? 20.594 49.192 44.250 1.00 56.80 1054 ASN A C 1
ATOM 2346 O O . ASN A 1 341 ? 19.929 48.171 44.046 1.00 67.61 1054 ASN A O 1
ATOM 2351 N N . LEU A 1 342 ? 20.665 49.758 45.449 1.00 54.90 1055 LEU A N 1
ATOM 2352 C CA . LEU A 1 342 ? 20.049 49.096 46.585 1.00 56.05 1055 LEU A CA 1
ATOM 2353 C C . LEU A 1 342 ? 18.542 49.333 46.651 1.00 53.30 1055 LEU A C 1
ATOM 2354 O O . LEU A 1 342 ? 17.840 48.524 47.268 1.00 63.68 1055 LEU A O 1
ATOM 2359 N N . ILE A 1 343 ? 18.018 50.390 46.013 1.00 49.57 1056 ILE A N 1
ATOM 2360 C CA . ILE A 1 343 ? 16.568 50.467 45.820 1.00 49.20 1056 ILE A CA 1
ATOM 2361 C C . ILE A 1 343 ? 16.091 49.302 44.962 1.00 57.40 1056 ILE A C 1
ATOM 2362 O O . ILE A 1 343 ? 14.932 48.879 45.067 1.00 55.40 1056 ILE A O 1
ATOM 2367 N N . GLN A 1 344 ? 16.980 48.729 44.141 1.00 53.10 1057 GLN A N 1
ATOM 2368 C CA . GLN A 1 344 ? 16.655 47.589 43.288 1.00 40.48 1057 GLN A CA 1
ATOM 2369 C C . GLN A 1 344 ? 17.205 46.269 43.815 1.00 41.23 1057 GLN A C 1
ATOM 2370 O O . GLN A 1 344 ? 17.217 45.276 43.076 1.00 45.57 1057 GLN A O 1
ATOM 2376 N N . GLN A 1 345 ? 17.667 46.221 45.067 1.00 39.75 1058 GLN A N 1
ATOM 2377 C CA . GLN A 1 345 ? 18.362 45.004 45.492 1.00 42.27 1058 GLN A CA 1
ATOM 2378 C C . GLN A 1 345 ? 17.398 43.888 45.869 1.00 39.01 1058 GLN A C 1
ATOM 2379 O O . GLN A 1 345 ? 17.743 42.709 45.743 1.00 40.97 1058 GLN A O 1
ATOM 2385 N N . ASP A 1 346 ? 16.205 44.238 46.335 1.00 28.95 1059 ASP A N 1
ATOM 2386 C CA . ASP A 1 346 ? 15.237 43.265 46.811 1.00 22.26 1059 ASP A CA 1
ATOM 2387 C C . ASP A 1 346 ? 14.484 42.695 45.617 1.00 24.92 1059 ASP A C 1
ATOM 2388 O O . ASP A 1 346 ? 13.624 43.362 45.032 1.00 25.63 1059 ASP A O 1
ATOM 2393 N N . GLU A 1 347 ? 14.812 41.457 45.254 1.00 26.98 1060 GLU A N 1
ATOM 2394 C CA . GLU A 1 347 ? 14.140 40.775 44.155 1.00 24.60 1060 GLU A CA 1
ATOM 2395 C C . GLU A 1 347 ? 12.675 40.511 44.450 1.00 28.84 1060 GLU A C 1
ATOM 2396 O O . GLU A 1 347 ? 11.915 40.212 43.522 1.00 38.09 1060 GLU A O 1
ATOM 2402 N N . ASP A 1 348 ? 12.259 40.622 45.709 1.00 24.39 1061 ASP A N 1
ATOM 2403 C CA . ASP A 1 348 ? 10.861 40.470 46.060 1.00 23.57 1061 ASP A CA 1
ATOM 2404 C C . ASP A 1 348 ? 10.075 41.757 45.870 1.00 27.98 1061 ASP A C 1
ATOM 2405 O O . ASP A 1 348 ? 8.841 41.739 45.995 1.00 20.95 1061 ASP A O 1
ATOM 2410 N N . LEU A 1 349 ? 10.766 42.865 45.576 1.00 28.39 1062 LEU A N 1
ATOM 2411 C CA . LEU A 1 349 ? 10.140 44.126 45.184 1.00 22.91 1062 LEU A CA 1
ATOM 2412 C C . LEU A 1 349 ? 9.330 44.750 46.312 1.00 22.24 1062 LEU A C 1
ATOM 2413 O O . LEU A 1 349 ? 8.394 45.513 46.065 1.00 29.06 1062 LEU A O 1
ATOM 2418 N N . GLY A 1 350 ? 9.676 44.432 47.556 1.00 29.11 1063 GLY A N 1
ATOM 2419 C CA . GLY A 1 350 ? 8.948 44.974 48.686 1.00 17.32 1063 GLY A CA 1
ATOM 2420 C C . GLY A 1 350 ? 7.513 44.535 48.777 1.00 25.47 1063 GLY A C 1
ATOM 2421 O O . GLY A 1 350 ? 6.737 45.147 49.512 1.00 33.65 1063 GLY A O 1
ATOM 2430 N N . PRO A 1 352 ? 5.898 40.962 49.380 1.00 18.52 1065 PRO A N 1
ATOM 2431 C CA . PRO A 1 352 ? 5.893 39.505 49.560 1.00 20.40 1065 PRO A CA 1
ATOM 2432 C C . PRO A 1 352 ? 4.483 38.954 49.441 1.00 19.60 1065 PRO A C 1
ATOM 2433 O O . PRO A 1 352 ? 3.560 39.430 50.106 1.00 22.72 1065 PRO A O 1
ATOM 2437 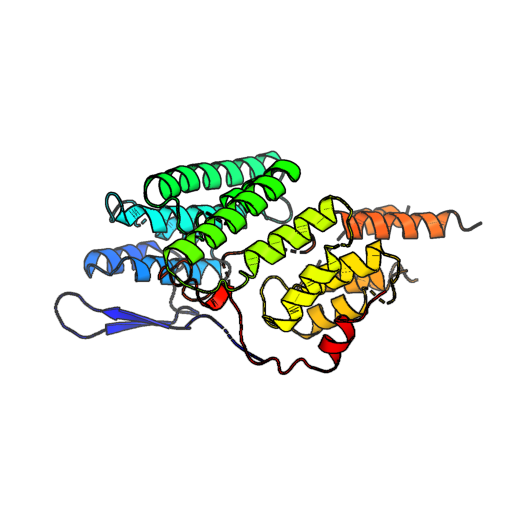N N . VAL A 1 353 ? 4.326 37.958 48.570 1.00 23.04 1066 VAL A N 1
ATOM 2438 C CA . VAL A 1 353 ? 3.054 37.269 48.377 1.00 25.23 1066 VAL A CA 1
ATOM 2439 C C . VAL A 1 353 ? 2.861 36.278 49.518 1.00 24.46 1066 VAL A C 1
ATOM 2440 O O . VAL A 1 353 ? 3.613 35.304 49.643 1.00 17.13 1066 VAL A O 1
ATOM 2444 N N . ASP A 1 354 ? 1.833 36.507 50.335 1.00 19.05 1067 ASP A N 1
ATOM 2445 C CA . ASP A 1 354 ? 1.643 35.777 51.584 1.00 11.68 1067 ASP A CA 1
ATOM 2446 C C . ASP A 1 354 ? 0.168 35.402 51.702 1.00 18.79 1067 ASP A C 1
ATOM 2447 O O . ASP A 1 354 ? -0.667 36.242 52.049 1.00 18.38 1067 ASP A O 1
ATOM 2452 N N . LEU A 1 355 ? -0.157 34.138 51.448 1.00 15.07 1068 LEU A N 1
ATOM 2453 C CA . LEU A 1 355 ? -1.569 33.754 51.515 1.00 14.03 1068 LEU A CA 1
ATOM 2454 C C . LEU A 1 355 ? -2.139 33.828 52.922 1.00 17.43 1068 LEU A C 1
ATOM 2455 O O . LEU A 1 355 ? -3.348 33.638 53.082 1.00 20.01 1068 LEU A O 1
ATOM 2468 N N . LYS A 1 357 ? -2.549 36.376 54.635 1.00 24.48 1070 LYS A N 1
ATOM 2469 C CA . LYS A 1 357 ? -3.187 37.671 54.795 1.00 26.89 1070 LYS A CA 1
ATOM 2470 C C . LYS A 1 357 ? -4.622 37.665 54.294 1.00 24.73 1070 LYS A C 1
ATOM 2471 O O . LYS A 1 357 ? -5.268 38.712 54.290 1.00 27.31 1070 LYS A O 1
ATOM 2477 N N . PHE A 1 358 ? -5.141 36.508 53.900 1.00 23.10 1071 PHE A N 1
ATOM 2478 C CA . PHE A 1 358 ? -6.468 36.411 53.303 1.00 21.33 1071 PHE A CA 1
ATOM 2479 C C . PHE A 1 358 ? -7.372 35.567 54.183 1.00 27.49 1071 PHE A C 1
ATOM 2480 O O . PHE A 1 358 ? -7.346 34.328 54.098 1.00 31.29 1071 PHE A O 1
ATOM 2488 N N . PRO A 1 359 ? -8.174 36.193 55.046 1.00 31.43 1072 PRO A N 1
ATOM 2489 C CA . PRO A 1 359 ? -9.100 35.437 55.894 1.00 25.20 1072 PRO A CA 1
ATOM 2490 C C . PRO A 1 359 ? -9.976 34.497 55.084 1.00 27.23 1072 PRO A C 1
ATOM 2491 O O . PRO A 1 359 ? -10.525 34.868 54.040 1.00 29.86 1072 PRO A O 1
ATOM 2495 N N . GLY A 1 360 ? -10.086 33.256 55.577 1.00 26.84 1073 GLY A N 1
ATOM 2496 C CA . GLY A 1 360 ? -10.870 32.220 54.939 1.00 23.10 1073 GLY A CA 1
ATOM 2497 C C . GLY A 1 360 ? -10.123 31.357 53.940 1.00 31.64 1073 GLY A C 1
ATOM 2498 O O . GLY A 1 360 ? -10.603 30.259 53.620 1.00 29.10 1073 GLY A O 1
ATOM 2499 N N . LEU A 1 361 ? -8.963 31.817 53.441 1.00 24.34 1074 LEU A N 1
ATOM 2500 C CA . LEU A 1 361 ? -8.314 31.157 52.309 1.00 22.52 1074 LEU A CA 1
ATOM 2501 C C . LEU A 1 361 ? -7.602 29.871 52.725 1.00 28.17 1074 LEU A C 1
ATOM 2502 O O . LEU A 1 361 ? -7.915 28.793 52.224 1.00 19.87 1074 LEU A O 1
ATOM 2507 N N . LEU A 1 362 ? -6.643 29.955 53.639 1.00 23.68 1075 LEU A N 1
ATOM 2508 C CA . LEU A 1 362 ? -5.888 28.776 54.020 1.00 18.49 1075 LEU A CA 1
ATOM 2509 C C . LEU A 1 362 ? -6.543 27.981 55.136 1.00 26.21 1075 LEU A C 1
ATOM 2510 O O . LEU A 1 362 ? -6.047 26.901 55.494 1.00 22.22 1075 LEU A O 1
ATOM 2515 N N . ASN A 1 363 ? -7.625 28.478 55.712 1.00 24.12 1076 ASN A N 1
ATOM 2516 C CA . ASN A 1 363 ? -8.251 27.756 56.807 1.00 34.52 1076 ASN A CA 1
ATOM 2517 C C . ASN A 1 363 ? -9.654 27.242 56.492 1.00 38.10 1076 ASN A C 1
ATOM 2518 O O . ASN A 1 363 ? -10.169 26.415 57.253 1.00 44.61 1076 ASN A O 1
ATOM 2523 N N . LYS A 1 364 ? -10.275 27.682 55.389 1.00 27.08 1077 LYS A N 1
ATOM 2524 C CA . LYS A 1 364 ? -11.620 27.244 55.039 1.00 22.52 1077 LYS A CA 1
ATOM 2525 C C . LYS A 1 364 ? -11.799 26.933 53.557 1.00 26.80 1077 LYS A C 1
ATOM 2526 O O . LYS A 1 364 ? -12.927 26.652 53.141 1.00 42.02 1077 LYS A O 1
ATOM 2532 N N . LEU A 1 365 ? -10.742 26.974 52.753 1.00 28.03 1078 LEU A N 1
ATOM 2533 C CA . LEU A 1 365 ? -10.846 26.876 51.295 1.00 32.21 1078 LEU A CA 1
ATOM 2534 C C . LEU A 1 365 ? -11.833 27.886 50.713 1.00 39.05 1078 LEU A C 1
ATOM 2535 O O . LEU A 1 365 ? -12.552 27.590 49.760 1.00 49.01 1078 LEU A O 1
ATOM 2540 N N . ASP A 1 366 ? -11.892 29.087 51.267 1.00 35.34 1079 ASP A N 1
ATOM 2541 C CA . ASP A 1 366 ? -12.696 30.151 50.678 1.00 44.30 1079 ASP A CA 1
ATOM 2542 C C . ASP A 1 366 ? -11.735 31.169 50.078 1.00 38.32 1079 ASP A C 1
ATOM 2543 O O . ASP A 1 366 ? -10.991 31.832 50.811 1.00 32.82 1079 ASP A O 1
ATOM 2548 N N . SER A 1 367 ? -11.738 31.290 48.749 1.00 28.25 1080 SER A N 1
ATOM 2549 C CA . SER A 1 367 ? -10.821 32.199 48.073 1.00 26.89 1080 SER A CA 1
ATOM 2550 C C . SER A 1 367 ? -11.484 33.515 47.674 1.00 28.56 1080 SER A C 1
ATOM 2551 O O . SER A 1 367 ? -10.939 34.261 46.852 1.00 32.94 1080 SER A O 1
ATOM 2554 N N . LYS A 1 368 ? -12.621 33.833 48.280 1.00 30.97 1081 LYS A N 1
ATOM 2555 C CA . LYS A 1 368 ? -13.390 35.006 47.882 1.00 35.55 1081 LYS A CA 1
ATOM 2556 C C . LYS A 1 368 ? -12.548 36.281 47.931 1.00 39.66 1081 LYS A C 1
ATOM 2557 O O . LYS A 1 368 ? -12.572 37.084 46.993 1.00 41.58 1081 LYS A O 1
ATOM 2563 N N . LEU A 1 369 ? -11.774 36.473 49.007 1.00 35.37 1082 LEU A N 1
ATOM 2564 C CA . LEU A 1 369 ? -11.032 37.724 49.185 1.00 36.64 1082 LEU A CA 1
ATOM 2565 C C . LEU A 1 369 ? -9.955 37.950 48.128 1.00 36.58 1082 LEU A C 1
ATOM 2566 O O . LEU A 1 369 ? -9.475 39.080 47.986 1.00 44.70 1082 LEU A O 1
ATOM 2571 N N . LEU A 1 370 ? -9.563 36.916 47.383 1.00 29.58 1083 LEU A N 1
ATOM 2572 C CA . LEU A 1 370 ? -8.649 37.109 46.263 1.00 34.03 1083 LEU A CA 1
ATOM 2573 C C . LEU A 1 370 ? -9.256 37.923 45.128 1.00 40.51 1083 LEU A C 1
ATOM 2574 O O . LEU A 1 370 ? -8.526 38.314 44.209 1.00 38.42 1083 LEU A O 1
ATOM 2579 N N . TYR A 1 371 ? -10.559 38.174 45.147 1.00 37.26 1084 TYR A N 1
ATOM 2580 C CA . TYR A 1 371 ? -11.178 38.940 44.081 1.00 33.79 1084 TYR A CA 1
ATOM 2581 C C . TYR A 1 371 ? -11.470 40.364 44.503 1.00 36.30 1084 TYR A C 1
ATOM 2582 O O . TYR A 1 371 ? -11.917 41.163 43.677 1.00 40.58 1084 TYR A O 1
ATOM 2591 N N . GLY A 1 372 ? -11.164 40.713 45.751 1.00 34.34 1085 GLY A N 1
ATOM 2592 C CA . GLY A 1 372 ? -11.247 42.084 46.201 1.00 41.60 1085 GLY A CA 1
ATOM 2593 C C . GLY A 1 372 ? -12.655 42.580 46.445 1.00 50.18 1085 GLY A C 1
ATOM 2594 O O . GLY A 1 372 ? -13.512 41.838 46.940 1.00 52.01 1085 GLY A O 1
ATOM 2595 N N . PHE A 1 373 ? -12.912 43.836 46.087 1.00 48.49 1086 PHE A N 1
ATOM 2596 C CA . PHE A 1 373 ? -14.151 44.489 46.467 1.00 53.20 1086 PHE A CA 1
ATOM 2597 C C . PHE A 1 373 ? -14.703 45.251 45.269 1.00 58.56 1086 PHE A C 1
ATOM 2598 O O . PHE A 1 373 ? -13.965 45.617 44.350 1.00 61.14 1086 PHE A O 1
ATOM 2606 N N . ASP A 1 374 ? -16.020 45.462 45.266 1.00 63.62 1087 ASP A N 1
ATOM 2607 C CA . ASP A 1 374 ? -16.679 45.926 44.054 1.00 79.11 1087 ASP A CA 1
ATOM 2608 C C . ASP A 1 374 ? -17.019 47.414 44.048 1.00 92.12 1087 ASP A C 1
ATOM 2609 O O . ASP A 1 374 ? -17.287 47.962 42.972 1.00 94.79 1087 ASP A O 1
ATOM 2614 N N . ASN A 1 375 ? -17.015 48.086 45.193 1.00 100.56 1088 ASN A N 1
ATOM 2615 C CA . ASN A 1 375 ? -17.178 49.534 45.242 1.00 111.61 1088 ASN A CA 1
ATOM 2616 C C . ASN A 1 375 ? -15.846 50.159 45.622 1.00 109.04 1088 ASN A C 1
ATOM 2617 O O . ASN A 1 375 ? -15.205 49.727 46.587 1.00 111.34 1088 ASN A O 1
ATOM 2622 N N . VAL A 1 376 ? -15.422 51.159 44.865 1.00 102.39 1089 VAL A N 1
ATOM 2623 C CA . VAL A 1 376 ? -14.114 51.763 45.072 1.00 96.53 1089 VAL A CA 1
ATOM 2624 C C . VAL A 1 376 ? -14.334 53.201 45.535 1.00 93.63 1089 VAL A C 1
ATOM 2625 O O . VAL A 1 376 ? -14.695 54.094 44.765 1.00 94.26 1089 VAL A O 1
ATOM 2629 N N . LYS A 1 377 ? -14.170 53.414 46.830 1.00 92.45 1090 LYS A N 1
ATOM 2630 C CA . LYS A 1 377 ? -14.113 54.756 47.395 1.00 87.90 1090 LYS A CA 1
ATOM 2631 C C . LYS A 1 377 ? -12.742 55.376 47.204 1.00 73.25 1090 LYS A C 1
ATOM 2632 O O . LYS A 1 377 ? -12.197 55.975 48.135 1.00 83.70 1090 LYS A O 1
ATOM 2638 N N . LEU A 1 378 ? -12.160 55.224 46.012 1.00 57.26 1091 LEU A N 1
ATOM 2639 C CA . LEU A 1 378 ? -10.728 55.432 45.843 1.00 61.82 1091 LEU A CA 1
ATOM 2640 C C . LEU A 1 378 ? -10.311 56.833 46.264 1.00 72.96 1091 LEU A C 1
ATOM 2641 O O . LEU A 1 378 ? -10.553 57.806 45.542 1.00 80.50 1091 LEU A O 1
ATOM 2646 N N . ASP A 1 379 ? -9.684 56.925 47.442 1.00 77.16 1092 ASP A N 1
ATOM 2647 C CA . ASP A 1 379 ? -9.304 58.187 48.070 1.00 81.07 1092 ASP A CA 1
ATOM 2648 C C . ASP A 1 379 ? -8.483 59.087 47.164 1.00 80.69 1092 ASP A C 1
ATOM 2649 O O . ASP A 1 379 ? -7.896 58.642 46.170 1.00 75.93 1092 ASP A O 1
ATOM 2654 N N . LYS A 1 380 ? -8.419 60.360 47.543 1.00 83.83 1093 LYS A N 1
ATOM 2655 C CA . LYS A 1 380 ? -7.750 61.347 46.712 1.00 80.70 1093 LYS A CA 1
ATOM 2656 C C . LYS A 1 380 ? -6.287 60.973 46.517 1.00 72.95 1093 LYS A C 1
ATOM 2657 O O . LYS A 1 380 ? -5.775 60.992 45.394 1.00 66.02 1093 LYS A O 1
ATOM 2663 N N . ASP A 1 381 ? -5.613 60.564 47.591 1.00 76.26 1094 ASP A N 1
ATOM 2664 C CA . ASP A 1 381 ? -4.195 60.236 47.474 1.00 77.53 1094 ASP A CA 1
ATOM 2665 C C . ASP A 1 381 ? -3.934 58.883 46.821 1.00 69.58 1094 ASP A C 1
ATOM 2666 O O . ASP A 1 381 ? -2.770 58.571 46.545 1.00 67.23 1094 ASP A O 1
ATOM 2671 N N . ASP A 1 382 ? -4.965 58.071 46.577 1.00 60.76 1095 ASP A N 1
ATOM 2672 C CA . ASP A 1 382 ? -4.799 56.865 45.777 1.00 55.55 1095 ASP A CA 1
ATOM 2673 C C . ASP A 1 382 ? -5.111 57.104 44.308 1.00 59.48 1095 ASP A C 1
ATOM 2674 O O . ASP A 1 382 ? -4.399 56.596 43.433 1.00 59.19 1095 ASP A O 1
ATOM 2679 N N . ARG A 1 383 ? -6.155 57.884 44.019 1.00 54.95 1096 ARG A N 1
ATOM 2680 C CA . ARG A 1 383 ? -6.525 58.116 42.630 1.00 52.31 1096 ARG A CA 1
ATOM 2681 C C . ARG A 1 383 ? -5.422 58.842 41.879 1.00 56.69 1096 ARG A C 1
ATOM 2682 O O . ARG A 1 383 ? -5.261 58.644 40.668 1.00 62.05 1096 ARG A O 1
ATOM 2690 N N . ILE A 1 384 ? -4.642 59.669 42.582 1.00 55.34 1097 ILE A N 1
ATOM 2691 C CA . ILE A 1 384 ? -3.473 60.286 41.963 1.00 57.78 1097 ILE A CA 1
ATOM 2692 C C . ILE A 1 384 ? -2.584 59.219 41.352 1.00 56.68 1097 ILE A C 1
ATOM 2693 O O . ILE A 1 384 ? -2.128 59.346 40.207 1.00 50.10 1097 ILE A O 1
ATOM 2698 N N . LEU A 1 385 ? -2.364 58.124 42.091 1.00 57.54 1098 LEU A N 1
ATOM 2699 C CA . LEU A 1 385 ? -1.436 57.088 41.660 1.00 38.15 1098 LEU A CA 1
ATOM 2700 C C . LEU A 1 385 ? -1.915 56.330 40.430 1.00 43.58 1098 LEU A C 1
ATOM 2701 O O . LEU A 1 385 ? -1.142 55.538 39.882 1.00 43.19 1098 LEU A O 1
ATOM 2706 N N . LEU A 1 386 ? -3.154 56.555 39.978 1.00 49.89 1099 LEU A N 1
ATOM 2707 C CA . LEU A 1 386 ? -3.648 55.926 38.757 1.00 53.52 1099 LEU A CA 1
ATOM 2708 C C . LEU A 1 386 ? -3.108 56.587 37.498 1.00 60.19 1099 LEU A C 1
ATOM 2709 O O . LEU A 1 386 ? -3.333 56.066 36.402 1.00 67.61 1099 LEU A O 1
ATOM 2714 N N . ARG A 1 387 ? -2.422 57.719 37.628 1.00 56.92 1100 ARG A N 1
ATOM 2715 C CA . ARG A 1 387 ? -2.032 58.524 36.488 1.00 55.28 1100 ARG A CA 1
ATOM 2716 C C . ARG A 1 387 ? -0.862 57.866 35.750 1.00 63.62 1100 ARG A C 1
ATOM 2717 O O . ARG A 1 387 ? -0.219 56.935 36.252 1.00 63.69 1100 ARG A O 1
ATOM 2725 N N . ASP A 1 388 ? -0.615 58.335 34.525 1.00 66.77 1101 ASP A N 1
ATOM 2726 C CA . ASP A 1 388 ? 0.458 57.838 33.669 1.00 69.73 1101 ASP A CA 1
ATOM 2727 C C . ASP A 1 388 ? 1.762 58.561 33.973 1.00 78.57 1101 ASP A C 1
ATOM 2728 O O . ASP A 1 388 ? 1.795 59.519 34.751 1.00 74.94 1101 ASP A O 1
ATOM 2733 N N . PRO A 1 389 ? 2.887 58.105 33.401 1.00 97.16 1102 PRO A N 1
ATOM 2734 C CA . PRO A 1 389 ? 4.122 58.877 33.595 1.00 110.80 1102 PRO A CA 1
ATOM 2735 C C . PRO A 1 389 ? 4.303 60.004 32.561 1.00 112.96 1102 PRO A C 1
ATOM 2736 O O . PRO A 1 389 ? 4.876 61.061 32.851 1.00 107.54 1102 PRO A O 1
#

B-factor: mean 47.4, std 24.65, range [8.77, 129.65]

Solvent-accessible surface area: 17400 Å² total

Sequence (333 aa):
YPSEWPTSLDIPLKASEELVGIDLETDLPDDPTDLKTLLVEENSEKEHWLTIALAYCNHGKTNEGIKLIEALDVFQNSERASLHTF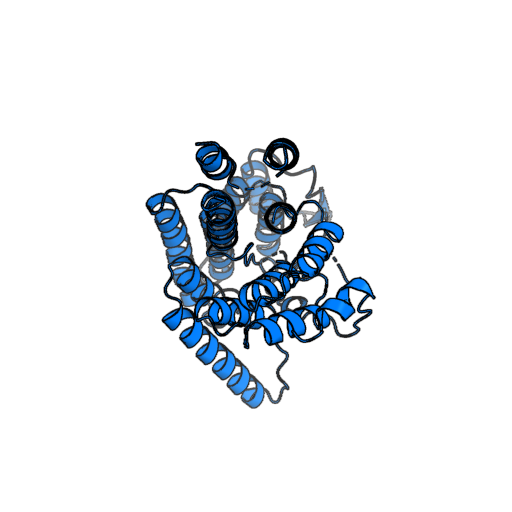LTWAHLNLAKGQSLSVETKEHELTQAELNLKDAIGFDPTWIGNLATVELYYQRGHYDKALETSDLFVKSIHAEDHRSGRQSKPNCLFLLLRAKLLYQKKNYASLKIFQELLVINPVLQPDPRIGIGLCFWQLKDSKAIKSWQRALQLNPKNTSASILVLLGEFRALSDLNNIFSENQVLLTLLQTYYQLINSLYIKTNVTNLIQQDEDLGPVDLKFPGLLNKLDSKLLYGFDNVKLDKDDRILLRDP

InterPro domains:
  IPR007133 RNA polymerase II associated factor Paf1 [PF03985] (6-414)
  IPR007133 RNA polymerase II associated factor Paf1 [PTHR23188] (2-414)

Radius of gyration: 21.79 Å; Cα contacts (8 Å, |Δi|>4): 401; chains: 1; bounding box: 57×57×46 Å

Foldseek 3Di:
DDDDAPQKDWWAAAPDGHTDIAGLQPRCDPANVVVVCVCVNRVTDQLVLQSSLVSCVVNVRLVNSLVSLCCPVVDDDLVCLLSLLVLLLSLQVVLVPPDDDPVSSVVSNVSSVVSLVVNCVNPVLQPSVLSVLVSCLSVVVLVVSLVVLVVNVVVVVVVCVVVVHDDFDFLSSLVSNLLSCVVVVVLVSLQSLLVSCQQAVPDPPHSLLSLLVSCVSVPVLCSLLSLVVNCVVPVLQVLSQLSNLLSVQLVSLVVVLVVVVVRLNVVSVVLVVVPPSNVVSVVVSVCVNVVDSCSSDDHPSDHCVSSPVDSVCSRGDDDGPPDPSSVVSSDDD

GO terms:
  GO:0001015 snoRNA transcription by RNA polymerase II (P, IDA)
  GO:0000791 euchromatin (C, IDA)
  GO:0005634 nucleus (C, IDA)
  GO:0003682 chromatin binding (F, IDA)
  GO:2001209 positive regulation of transcription elongation by RNA polymerase I (P, IDA)
  GO:1990269 RNA polymerase II C-terminal domain phosphoserine binding (F, IDA)
  GO:0090262 regulation of transcription-coupled nucleotide-excision repair (P, IGI)
  GO:0006360 transcription by RNA polymerase I (P, IGI)
  GO:0006368 transcription elongation by RNA polymerase II (P, IGI)
  GO:0001015 snoRNA transcription by RNA polymerase II (P, IMP)
  GO:0045910 negative regulation of DNA recombination (P, IMP)
  GO:0009302 sno(s)RNA transcription (P, IMP)
  GO:0031124 mRNA 3'-end processing (P, IMP)
  GO:0031126 sno(s)RNA 3'-end processing (P, IMP)
  GO:1901525 negative regulation of mitophagy (P, IMP)
  GO:0032968 positive regulation of transcription elongation by RNA polymerase II (P, IMP)
  GO:0006353 DNA-templated transcription termination (P, IMP)
  GO:0006357 regulation of transcription by RNA polymerase II (P, IMP)
  GO:0006360 transcription by RNA polymerase I (P, IMP)
  GO:0006362 transcription elongation by RNA polymerase I (P, IMP)